Protein AF-A0A7Y3ISK6-F1 (afdb_monomer_lite)

Structure (mmCIF, N/CA/C/O backbone):
data_AF-A0A7Y3ISK6-F1
#
_entry.id   AF-A0A7Y3ISK6-F1
#
loop_
_atom_site.group_PDB
_atom_site.id
_atom_site.type_symbol
_atom_site.label_atom_id
_atom_site.label_alt_id
_atom_site.label_comp_id
_atom_site.label_asym_id
_atom_site.label_entity_id
_atom_site.label_seq_id
_atom_site.pdbx_PDB_ins_code
_atom_site.Cartn_x
_atom_site.Cartn_y
_atom_site.Cartn_z
_atom_site.occupancy
_atom_site.B_iso_or_equiv
_atom_site.auth_seq_id
_atom_site.auth_comp_id
_atom_site.auth_asym_id
_atom_site.auth_atom_id
_atom_site.pdbx_PDB_model_num
ATOM 1 N N . MET A 1 1 ? -30.057 -4.209 10.186 1.00 47.62 1 MET A N 1
ATOM 2 C CA . MET A 1 1 ? -29.396 -2.893 10.038 1.00 47.62 1 MET A CA 1
ATOM 3 C C . MET A 1 1 ? -28.239 -3.065 9.072 1.00 47.62 1 MET A C 1
ATOM 5 O O . MET A 1 1 ? -27.545 -4.067 9.184 1.00 47.62 1 MET A O 1
ATOM 9 N N . ASN A 1 2 ? -28.063 -2.157 8.109 1.00 57.25 2 ASN A N 1
ATOM 10 C CA . ASN A 1 2 ? -26.941 -2.227 7.170 1.00 57.25 2 ASN A CA 1
ATOM 11 C C . ASN A 1 2 ? -25.662 -1.818 7.901 1.00 57.25 2 ASN A C 1
ATOM 13 O O . ASN A 1 2 ? -25.392 -0.630 8.042 1.00 57.25 2 ASN A O 1
ATOM 17 N N . THR A 1 3 ? -24.912 -2.796 8.405 1.00 70.12 3 THR A N 1
ATOM 18 C CA . THR A 1 3 ? -23.616 -2.557 9.043 1.00 70.12 3 THR A CA 1
ATOM 19 C C . THR A 1 3 ? -22.661 -1.915 8.036 1.00 70.12 3 THR A C 1
ATOM 21 O O . THR A 1 3 ? -22.436 -2.469 6.957 1.00 70.12 3 THR A O 1
ATOM 24 N N . ILE A 1 4 ? -22.126 -0.743 8.373 1.00 76.94 4 ILE A N 1
ATOM 25 C CA . ILE A 1 4 ? -21.129 -0.026 7.568 1.00 76.94 4 ILE A CA 1
ATOM 26 C C . ILE A 1 4 ? -19.741 -0.506 7.985 1.00 76.94 4 ILE A C 1
ATOM 28 O O . ILE A 1 4 ? -19.472 -0.695 9.166 1.00 76.94 4 ILE A O 1
ATOM 32 N N . ASN A 1 5 ? -18.845 -0.699 7.028 1.00 79.31 5 ASN A N 1
ATOM 33 C CA . ASN A 1 5 ? -17.453 -0.993 7.323 1.00 79.31 5 ASN A CA 1
ATOM 34 C C . ASN A 1 5 ? -16.682 0.313 7.511 1.00 79.31 5 ASN A C 1
ATOM 36 O O . ASN A 1 5 ? -16.777 1.215 6.678 1.00 79.31 5 ASN A O 1
ATOM 40 N N . VAL A 1 6 ? -15.909 0.409 8.584 1.00 79.75 6 VAL A N 1
ATOM 41 C CA . VAL A 1 6 ? -15.056 1.563 8.869 1.00 79.75 6 VAL A CA 1
ATOM 42 C C . VAL A 1 6 ? -13.607 1.112 8.853 1.00 79.75 6 VAL A C 1
ATOM 44 O O . VAL A 1 6 ? -13.244 0.170 9.548 1.00 79.75 6 VAL A O 1
ATOM 47 N N . TYR A 1 7 ? -12.786 1.788 8.066 1.00 79.88 7 TYR A N 1
ATOM 48 C CA . TYR A 1 7 ? -11.345 1.588 8.025 1.00 79.88 7 TYR A CA 1
ATOM 49 C C . TYR A 1 7 ? -10.658 2.867 8.512 1.00 79.88 7 TYR A C 1
ATOM 51 O O . TYR A 1 7 ? -11.082 3.981 8.202 1.00 79.88 7 TYR A O 1
ATOM 59 N N . PHE A 1 8 ? -9.608 2.714 9.303 1.00 77.94 8 PHE A N 1
ATOM 60 C CA . PHE A 1 8 ? -8.745 3.820 9.698 1.00 77.94 8 PHE A CA 1
ATOM 61 C C . PHE A 1 8 ? -7.417 3.609 8.997 1.00 77.94 8 PHE A C 1
ATOM 63 O O . PHE A 1 8 ? -6.809 2.553 9.179 1.00 77.94 8 PHE A O 1
ATOM 70 N N . ASP A 1 9 ? -6.972 4.590 8.210 1.00 75.75 9 ASP A N 1
ATOM 71 C CA . ASP A 1 9 ? -5.590 4.554 7.743 1.00 75.75 9 ASP A CA 1
ATOM 72 C C . ASP A 1 9 ? -4.631 4.682 8.930 1.00 75.75 9 ASP A C 1
ATOM 74 O O . ASP A 1 9 ? -5.033 4.970 10.062 1.00 75.75 9 ASP A O 1
ATOM 78 N N . SER A 1 10 ? -3.350 4.441 8.696 1.00 73.19 10 SER A N 1
ATOM 79 C CA . SER A 1 10 ? -2.377 4.412 9.779 1.00 73.19 10 SER A CA 1
ATOM 80 C C . SER A 1 10 ? -2.231 5.752 10.506 1.00 73.19 10 SER A C 1
ATOM 82 O O . SER A 1 10 ? -2.125 5.760 11.731 1.00 73.19 10 SER A O 1
ATOM 84 N N . ASN A 1 11 ? -2.339 6.882 9.802 1.00 74.50 11 ASN A N 1
ATOM 85 C CA . ASN A 1 11 ? -2.283 8.220 10.397 1.00 74.50 11 ASN A CA 1
ATOM 86 C C . ASN A 1 11 ? -3.501 8.513 11.290 1.00 74.50 11 ASN A C 1
ATOM 88 O O . ASN A 1 11 ? -3.366 9.050 12.395 1.00 74.50 11 ASN A O 1
ATOM 92 N N . ALA A 1 12 ? -4.704 8.146 10.843 1.00 76.75 12 ALA A N 1
ATOM 93 C CA . ALA A 1 12 ? -5.926 8.231 11.636 1.00 76.75 12 ALA A CA 1
ATOM 94 C C . ALA A 1 12 ? -5.895 7.265 12.818 1.00 76.75 12 ALA A C 1
ATOM 96 O O . ALA A 1 12 ? -6.248 7.649 13.935 1.00 76.75 12 ALA A O 1
ATOM 97 N N . PHE A 1 13 ? -5.430 6.040 12.593 1.00 75.19 13 PHE A N 1
ATOM 98 C CA . PHE A 1 13 ? -5.294 5.034 13.631 1.00 75.19 13 PHE A CA 1
ATOM 99 C C . PHE A 1 13 ? -4.286 5.472 14.697 1.00 75.19 13 PHE A C 1
ATOM 101 O O . PHE A 1 13 ? -4.610 5.413 15.883 1.00 75.19 13 PHE A O 1
ATOM 108 N N . GLU A 1 14 ? -3.105 5.977 14.323 1.00 73.75 14 GLU A N 1
ATOM 109 C CA . GLU A 1 14 ? -2.126 6.507 15.280 1.00 73.75 14 GLU A CA 1
ATOM 110 C C . GLU A 1 14 ? -2.735 7.662 16.074 1.00 73.75 14 GLU A C 1
ATOM 112 O O . GLU A 1 14 ? -2.698 7.647 17.305 1.00 73.75 14 GLU A O 1
ATOM 117 N N . ARG A 1 15 ? -3.348 8.641 15.398 1.00 75.56 15 ARG A N 1
ATOM 118 C CA . ARG A 1 15 ? -3.956 9.793 16.071 1.00 75.56 15 ARG A CA 1
ATOM 119 C C . ARG A 1 15 ? -5.010 9.374 17.088 1.00 75.56 15 ARG A C 1
ATOM 121 O O . ARG A 1 15 ? -5.034 9.923 18.184 1.00 75.56 15 ARG A O 1
ATOM 128 N N . LEU A 1 16 ? -5.871 8.423 16.744 1.00 71.75 16 LEU A N 1
ATOM 129 C CA . LEU A 1 16 ? -6.938 7.977 17.633 1.00 71.75 16 LEU A CA 1
ATOM 130 C C . LEU A 1 16 ? -6.403 7.070 18.750 1.00 71.75 16 LEU A C 1
ATOM 132 O O . LEU A 1 16 ? -6.919 7.085 19.860 1.00 71.75 16 LEU A O 1
ATOM 136 N N . THR A 1 17 ? -5.346 6.298 18.522 1.00 67.44 17 THR A N 1
ATOM 137 C CA . THR A 1 17 ? -4.908 5.287 19.501 1.00 67.44 17 THR A CA 1
ATOM 138 C C . THR A 1 17 ? -3.729 5.705 20.371 1.00 67.44 17 THR A C 1
ATOM 140 O O . THR A 1 17 ? -3.446 5.014 21.341 1.00 67.44 17 THR A O 1
ATOM 143 N N . LYS A 1 18 ? -3.047 6.817 20.082 1.00 69.69 18 LYS A N 1
ATOM 144 C CA . LYS A 1 18 ? -1.871 7.267 20.840 1.00 69.69 18 LYS A CA 1
ATOM 145 C C . LYS A 1 18 ? -2.241 7.851 22.207 1.00 69.69 18 LYS A C 1
ATOM 147 O O . LYS A 1 18 ? -3.137 8.676 22.340 1.00 69.69 18 LYS A O 1
ATOM 152 N N . LYS A 1 19 ? -1.477 7.498 23.242 1.00 65.50 19 LYS A N 1
ATOM 153 C CA . LYS A 1 19 ? -1.570 8.146 24.560 1.00 65.50 19 LYS A CA 1
ATOM 154 C C . LYS A 1 19 ? -1.456 9.679 24.453 1.00 65.50 19 LYS A C 1
ATOM 156 O O . LYS A 1 19 ? -0.531 10.183 23.811 1.00 65.50 19 LYS A O 1
ATOM 161 N N . GLY A 1 20 ? -2.350 10.413 25.117 1.00 69.00 20 GLY A N 1
ATOM 162 C CA . GLY A 1 20 ? -2.402 11.882 25.096 1.00 69.00 20 GLY A CA 1
ATOM 163 C C . GLY A 1 20 ? -3.341 12.491 24.044 1.00 69.00 20 GLY A C 1
ATOM 164 O O . GLY A 1 20 ? -3.440 13.719 23.964 1.00 69.00 20 GLY A O 1
ATOM 165 N N . THR A 1 21 ? -4.025 11.674 23.235 1.00 69.56 21 THR A N 1
ATOM 166 C CA . THR A 1 21 ? -5.026 12.123 22.249 1.00 69.56 21 THR A CA 1
ATOM 167 C C . THR A 1 21 ? -6.454 11.730 22.637 1.00 69.56 21 THR A C 1
ATOM 169 O O . THR A 1 21 ? -7.352 11.704 21.802 1.00 69.56 21 THR A O 1
ATOM 172 N N . GLU A 1 22 ? -6.724 11.491 23.921 1.00 69.12 22 GLU A N 1
ATOM 173 C CA . GLU A 1 22 ? -8.012 10.993 24.431 1.00 69.12 22 GLU A CA 1
ATOM 174 C C . GLU A 1 22 ? -9.212 11.867 24.019 1.00 69.12 22 GLU A C 1
ATOM 176 O O . GLU A 1 22 ? -10.329 11.377 23.864 1.00 69.12 22 GLU A O 1
ATOM 181 N N . ASN A 1 23 ? -8.979 13.166 23.813 1.00 66.12 23 ASN A N 1
ATOM 182 C CA . ASN A 1 23 ? -9.991 14.123 23.367 1.00 66.12 23 ASN A CA 1
ATOM 183 C C . ASN A 1 23 ? -10.321 14.027 21.865 1.00 66.12 23 ASN A C 1
ATOM 185 O O . ASN A 1 23 ? -11.370 14.524 21.449 1.00 66.12 23 ASN A O 1
ATOM 189 N N . ASP A 1 24 ? -9.460 13.407 21.056 1.00 73.19 24 ASP A N 1
ATOM 190 C CA . ASP A 1 24 ? -9.650 13.288 19.608 1.00 73.19 24 ASP A CA 1
ATOM 191 C C . ASP A 1 24 ? -10.768 12.288 19.269 1.00 73.19 24 ASP A C 1
ATOM 193 O O . ASP A 1 24 ? -11.503 12.520 18.311 1.00 73.19 24 ASP A O 1
ATOM 197 N N . TRP A 1 25 ? -10.994 11.265 20.107 1.00 71.81 25 TRP A N 1
ATOM 198 C CA . TRP A 1 25 ? -12.148 10.360 19.986 1.00 71.81 25 TRP A CA 1
ATOM 199 C C . TRP A 1 25 ? -13.488 11.082 20.124 1.00 71.81 25 TRP A C 1
ATOM 201 O O . TRP A 1 25 ? -14.419 10.797 19.379 1.00 71.81 25 TRP A O 1
ATOM 211 N N . ASN A 1 26 ? -13.594 12.040 21.049 1.00 70.19 26 ASN A N 1
ATOM 212 C CA . ASN A 1 26 ? -14.846 12.770 21.269 1.00 70.19 26 ASN A CA 1
ATOM 213 C C . ASN A 1 26 ? -15.175 13.654 20.066 1.00 70.19 26 ASN A C 1
ATOM 215 O O . ASN A 1 26 ? -16.310 13.680 19.601 1.00 70.19 26 ASN A O 1
ATOM 219 N N . GLY A 1 27 ? -14.165 14.362 19.550 1.00 71.25 27 GLY A N 1
ATOM 220 C CA . GLY A 1 27 ? -14.308 15.135 18.320 1.00 71.25 27 GLY A CA 1
ATOM 221 C C . GLY A 1 27 ? -14.706 14.238 17.152 1.00 71.25 27 GLY A C 1
ATOM 222 O O . GLY A 1 27 ? -15.643 14.554 16.431 1.00 71.25 27 GLY A O 1
ATOM 223 N N . PHE A 1 28 ? -14.053 13.087 17.015 1.00 77.12 28 PHE A N 1
ATOM 224 C CA . PHE A 1 28 ? -14.342 12.124 15.962 1.00 77.12 28 PHE A CA 1
ATOM 225 C C . PHE A 1 28 ? -15.777 11.575 16.007 1.00 77.12 28 PHE A C 1
ATOM 227 O O . PHE A 1 28 ? -16.453 11.585 14.979 1.00 77.12 28 PHE A O 1
ATOM 234 N N . ILE A 1 29 ? -16.264 11.151 17.178 1.00 77.00 29 ILE A N 1
ATOM 235 C CA . ILE A 1 29 ? -17.634 10.637 17.346 1.00 77.00 29 ILE A CA 1
ATOM 236 C C . ILE A 1 29 ? -18.658 11.728 17.028 1.00 77.00 29 ILE A C 1
ATOM 238 O O . ILE A 1 29 ? -19.547 11.502 16.210 1.00 77.00 29 ILE A O 1
ATOM 242 N N . ASN A 1 30 ? -18.484 12.930 17.589 1.00 75.06 30 ASN A N 1
ATOM 243 C CA . ASN A 1 30 ? -19.379 14.061 17.328 1.00 75.06 30 ASN A CA 1
ATOM 244 C C . ASN A 1 30 ? -19.448 14.400 15.834 1.00 75.06 30 ASN A C 1
ATOM 246 O O . ASN A 1 30 ? -20.501 14.766 15.315 1.00 75.06 30 ASN A O 1
ATOM 250 N N . GLU A 1 31 ? -18.320 14.315 15.131 1.00 76.88 31 GLU A N 1
ATOM 251 C CA . GLU A 1 31 ? -18.302 14.529 13.691 1.00 76.88 31 GLU A CA 1
ATOM 252 C C . GLU A 1 31 ? -18.981 13.370 12.941 1.00 76.88 31 GLU A C 1
ATOM 254 O O . GLU A 1 31 ? -19.777 13.630 12.045 1.00 76.88 31 GLU A O 1
ATOM 259 N N . CYS A 1 32 ? -18.766 12.107 13.324 1.00 79.31 32 CYS A N 1
ATOM 260 C CA . CYS A 1 32 ? -19.468 10.962 12.727 1.00 79.31 32 CYS A CA 1
ATOM 261 C C . CYS A 1 32 ? -20.994 11.084 12.854 1.00 79.31 32 CYS A C 1
ATOM 263 O O . CYS A 1 32 ? -21.713 10.863 11.877 1.00 79.31 32 CYS A O 1
ATOM 265 N N . GLU A 1 33 ? -21.489 11.513 14.017 1.00 80.31 33 GLU A N 1
ATOM 266 C CA . GLU A 1 33 ? -22.917 11.744 14.262 1.00 80.31 33 GLU A CA 1
ATOM 267 C C . GLU A 1 33 ? -23.504 12.809 13.323 1.00 80.31 33 GLU A C 1
ATOM 269 O O . GLU A 1 33 ? -24.590 12.612 12.772 1.00 80.31 33 GLU A O 1
ATOM 274 N N . LYS A 1 34 ? -22.770 13.899 13.046 1.00 79.69 34 LYS A N 1
ATOM 275 C CA . LYS A 1 34 ? -23.192 14.925 12.066 1.00 79.69 34 LYS A CA 1
ATOM 276 C C . LYS A 1 34 ? -23.365 14.355 10.659 1.00 79.69 34 LYS A C 1
ATOM 278 O O . LYS A 1 34 ? -24.229 14.818 9.915 1.00 79.69 34 LYS A O 1
ATOM 283 N N . PHE A 1 35 ? -22.566 13.353 10.300 1.00 74.00 35 PHE A N 1
ATOM 284 C CA . PHE A 1 35 ? -22.651 12.637 9.024 1.00 74.00 35 PHE A CA 1
ATOM 285 C C . PHE A 1 35 ? -23.585 11.416 9.071 1.00 74.00 35 PHE A C 1
ATOM 287 O O . PHE A 1 35 ? -23.639 10.664 8.098 1.00 74.00 35 PHE A O 1
ATOM 294 N N . GLN A 1 36 ? -24.346 11.237 10.159 1.00 80.31 36 GLN A N 1
ATOM 295 C CA . GLN A 1 36 ? -25.261 10.107 10.374 1.00 80.31 36 GLN A CA 1
ATOM 296 C C . GLN A 1 36 ? -24.551 8.741 10.339 1.00 80.31 36 GLN A C 1
ATOM 298 O O . GLN A 1 36 ? -25.125 7.733 9.924 1.00 80.31 36 GLN A O 1
ATOM 303 N N . ILE A 1 37 ? -23.288 8.705 10.768 1.00 77.88 37 ILE A N 1
ATOM 304 C CA . ILE A 1 37 ? -22.496 7.483 10.905 1.00 77.88 37 ILE A CA 1
ATOM 305 C C . ILE A 1 37 ? -22.584 7.037 12.368 1.00 77.88 37 ILE A C 1
ATOM 307 O O . ILE A 1 37 ? -21.885 7.570 13.229 1.00 77.88 37 ILE A O 1
ATOM 311 N N . ASP A 1 38 ? -23.438 6.050 12.654 1.00 77.88 38 ASP A N 1
ATOM 312 C CA . ASP A 1 38 ? -23.501 5.409 13.974 1.00 77.88 38 ASP A CA 1
ATOM 313 C C . ASP A 1 38 ? -22.309 4.459 14.145 1.00 77.88 38 ASP A C 1
ATOM 315 O O . ASP A 1 38 ? -22.367 3.264 13.837 1.00 77.88 38 ASP A O 1
ATOM 319 N N . ILE A 1 39 ? -21.190 5.018 14.595 1.00 75.19 39 ILE A N 1
ATOM 320 C CA . ILE A 1 39 ? -19.936 4.282 14.733 1.00 75.19 39 ILE A CA 1
ATOM 321 C C . ILE A 1 39 ? -19.921 3.318 15.927 1.00 75.19 39 ILE A C 1
ATOM 323 O O . ILE A 1 39 ? -19.168 2.344 15.922 1.00 75.19 39 ILE A O 1
ATOM 327 N N . LEU A 1 40 ? -20.777 3.548 16.927 1.00 70.75 40 LEU A N 1
ATOM 328 C CA . LEU A 1 40 ? -20.848 2.731 18.139 1.00 70.75 40 LEU A CA 1
ATOM 329 C C . LEU A 1 40 ? -21.602 1.422 17.881 1.00 70.75 40 LEU A C 1
ATOM 331 O O . LEU A 1 40 ? -21.096 0.344 18.211 1.00 70.75 40 LEU A O 1
ATOM 335 N N . ASN A 1 41 ? -22.762 1.494 17.220 1.00 72.44 41 ASN A N 1
ATOM 336 C CA . ASN A 1 41 ? -23.667 0.347 17.069 1.00 72.44 41 ASN A CA 1
ATOM 337 C C . ASN A 1 41 ? -23.867 -0.103 15.615 1.00 72.44 41 ASN A C 1
ATOM 339 O O . ASN A 1 41 ? -24.246 -1.250 15.373 1.00 72.44 41 ASN A O 1
ATOM 343 N N . GLY A 1 42 ? -23.590 0.764 14.639 1.00 68.94 42 GLY A N 1
ATOM 344 C CA . GLY A 1 42 ? -23.860 0.527 13.218 1.00 68.94 42 GLY A CA 1
ATOM 345 C C . GLY A 1 42 ? -22.648 0.125 12.377 1.00 68.94 42 GLY A C 1
ATOM 346 O O . GLY A 1 42 ? -22.807 -0.092 11.173 1.00 68.94 42 GLY A O 1
ATOM 347 N N . CYS A 1 43 ? -21.452 0.026 12.969 1.00 74.81 43 CYS A N 1
ATOM 348 C CA . CYS A 1 43 ? -20.209 -0.146 12.218 1.00 74.81 43 CYS A CA 1
ATOM 349 C C . CYS A 1 43 ? -19.410 -1.404 12.588 1.00 74.81 43 CYS A C 1
ATOM 351 O O . CYS A 1 43 ? -19.350 -1.821 13.747 1.00 74.81 43 CYS A O 1
ATOM 353 N N . ASN A 1 44 ? -18.757 -1.970 11.576 1.00 76.06 44 ASN A N 1
ATOM 354 C CA . ASN A 1 44 ? -17.739 -3.003 11.686 1.00 76.06 44 ASN A CA 1
ATOM 355 C C . ASN A 1 44 ? -16.377 -2.379 11.366 1.00 76.06 44 ASN A C 1
ATOM 357 O O . ASN A 1 44 ? -16.188 -1.847 10.272 1.00 76.06 44 ASN A O 1
ATOM 361 N N . ILE A 1 45 ? -15.450 -2.407 12.319 1.00 74.62 45 ILE A N 1
ATOM 362 C CA . ILE A 1 45 ? -14.133 -1.800 12.136 1.00 74.62 45 ILE A CA 1
ATOM 363 C C . ILE A 1 45 ? -13.220 -2.821 11.471 1.00 74.62 45 ILE A C 1
ATOM 365 O O . ILE A 1 45 ? -13.143 -3.966 11.913 1.00 74.62 45 ILE A O 1
ATOM 369 N N . ILE A 1 46 ? -12.542 -2.405 10.406 1.00 72.12 46 ILE A N 1
ATOM 370 C CA . ILE A 1 46 ? -11.611 -3.251 9.674 1.00 72.12 46 ILE A CA 1
ATOM 371 C C . ILE A 1 46 ? -10.195 -2.720 9.818 1.00 72.12 46 ILE A C 1
ATOM 373 O O . ILE A 1 46 ? -9.948 -1.516 9.725 1.00 72.12 46 ILE A O 1
ATOM 377 N N . PHE A 1 47 ? -9.273 -3.655 10.003 1.00 68.50 47 PHE A N 1
ATOM 378 C CA . PHE A 1 47 ? -7.850 -3.403 10.106 1.00 68.50 47 PHE A CA 1
ATOM 379 C C . PHE A 1 47 ? -7.114 -4.110 8.988 1.00 68.50 47 PHE A C 1
ATOM 381 O O . PHE A 1 47 ? -7.540 -5.161 8.511 1.00 68.50 47 PHE A O 1
ATOM 388 N N . SER A 1 48 ? -5.972 -3.541 8.640 1.00 66.75 48 SER A N 1
ATOM 389 C CA . SER A 1 48 ? -4.984 -4.204 7.821 1.00 66.75 48 SER A CA 1
ATOM 390 C C . SER A 1 48 ? -3.794 -4.649 8.659 1.00 66.75 48 SER A C 1
ATOM 392 O O . SER A 1 48 ? -3.478 -4.029 9.685 1.00 66.75 48 SER A O 1
ATOM 394 N N . PRO A 1 49 ? -3.036 -5.644 8.187 1.00 60.16 49 PRO A N 1
ATOM 395 C CA . PRO A 1 49 ? -1.737 -5.932 8.753 1.00 60.16 49 PRO A CA 1
ATOM 396 C C . PRO A 1 49 ? -0.710 -4.820 8.555 1.00 60.16 49 PRO A C 1
ATOM 398 O O . PRO A 1 49 ? 0.345 -4.939 9.149 1.00 60.16 49 PRO A O 1
ATOM 401 N N . PHE A 1 50 ? -0.930 -3.761 7.765 1.00 66.31 50 PHE A N 1
ATOM 402 C CA . PHE A 1 50 ? 0.048 -2.666 7.678 1.00 66.31 50 PHE A CA 1
ATOM 403 C C . PHE A 1 50 ? -0.227 -1.576 8.714 1.00 66.31 50 PHE A C 1
ATOM 405 O O . PHE A 1 50 ? 0.712 -1.117 9.356 1.00 66.31 50 PHE A O 1
ATOM 412 N N . VAL A 1 51 ? -1.486 -1.273 9.041 1.00 66.81 51 VAL A N 1
ATOM 413 C CA . VAL A 1 51 ? -1.813 -0.458 10.229 1.00 66.81 51 VAL A CA 1
ATOM 414 C C . VAL A 1 51 ? -1.146 -1.047 11.491 1.00 66.81 51 VAL A C 1
ATOM 416 O O . VAL A 1 51 ? -0.633 -0.312 12.338 1.00 66.81 51 VAL A O 1
ATOM 419 N N . LEU A 1 52 ? -1.042 -2.382 11.575 1.00 60.31 52 LEU A N 1
ATOM 420 C CA . LEU A 1 52 ? -0.252 -3.119 12.582 1.00 60.31 52 LEU A CA 1
ATOM 421 C C . LEU A 1 52 ? 1.214 -2.719 12.593 1.00 60.31 52 LEU A C 1
ATOM 423 O O . LEU A 1 52 ? 1.833 -2.559 13.645 1.00 60.31 52 LEU A O 1
ATOM 427 N N . LEU A 1 53 ? 1.771 -2.622 11.400 1.00 61.47 53 LEU A N 1
ATOM 428 C CA . LEU A 1 53 ? 3.182 -2.492 11.171 1.00 61.47 53 LEU A CA 1
ATOM 429 C C . LEU A 1 53 ? 3.670 -1.096 11.495 1.00 61.47 53 LEU A C 1
ATOM 431 O O . LEU A 1 53 ? 4.675 -0.946 12.190 1.00 61.47 53 LEU A O 1
ATOM 435 N N . GLU A 1 54 ? 2.930 -0.073 11.094 1.00 68.44 54 GLU A N 1
ATOM 436 C CA . GLU A 1 54 ? 3.238 1.285 11.527 1.00 68.44 54 GLU A CA 1
ATOM 437 C C . GLU A 1 54 ? 3.163 1.425 13.047 1.00 68.44 54 GLU A C 1
ATOM 439 O O . GLU A 1 54 ? 4.052 2.027 13.654 1.00 68.44 54 GLU A O 1
ATOM 444 N N . ARG A 1 55 ? 2.212 0.747 13.701 1.00 65.25 55 ARG A N 1
ATOM 445 C CA . ARG A 1 55 ? 2.096 0.817 15.160 1.00 65.25 55 ARG A CA 1
ATOM 446 C C . ARG A 1 55 ? 3.296 0.231 15.905 1.00 65.25 55 ARG A C 1
ATOM 448 O O . ARG A 1 55 ? 3.643 0.704 16.989 1.00 65.25 55 ARG A O 1
ATOM 455 N N . ILE A 1 56 ? 3.935 -0.790 15.346 1.00 58.94 56 ILE A N 1
ATOM 456 C CA . ILE A 1 56 ? 5.076 -1.463 15.985 1.00 58.94 56 ILE A CA 1
ATOM 457 C C . ILE A 1 56 ? 6.415 -0.853 15.573 1.00 58.94 56 ILE A C 1
ATOM 459 O O . ILE A 1 56 ? 7.451 -1.308 16.053 1.00 58.94 56 ILE A O 1
ATOM 463 N N . GLY A 1 57 ? 6.396 0.182 14.729 1.00 64.44 57 GLY A N 1
ATOM 464 C CA . GLY A 1 57 ? 7.599 0.802 14.192 1.00 64.44 57 GLY A CA 1
ATOM 465 C C . GLY A 1 57 ? 8.241 -0.029 13.085 1.00 64.44 57 GLY A C 1
ATOM 466 O O . GLY A 1 57 ? 9.463 -0.029 12.967 1.00 64.44 57 GLY A O 1
ATOM 467 N N . LEU A 1 58 ? 7.450 -0.729 12.261 1.00 67.50 58 LEU A N 1
ATOM 468 C CA . LEU A 1 58 ? 7.965 -1.515 11.139 1.00 67.50 58 LEU A CA 1
ATOM 469 C C . LEU A 1 58 ? 8.875 -0.689 10.238 1.00 67.50 58 LEU A C 1
ATOM 471 O O . LEU A 1 58 ? 9.864 -1.220 9.756 1.00 67.50 58 LEU A O 1
ATOM 475 N N . GLY A 1 59 ? 8.579 0.595 10.026 1.00 66.94 59 GLY A N 1
ATOM 476 C CA . GLY A 1 59 ? 9.477 1.475 9.284 1.00 66.94 59 GLY A CA 1
ATOM 477 C C . GLY A 1 59 ? 10.914 1.422 9.821 1.00 66.94 59 GLY A C 1
ATOM 478 O O . GLY A 1 59 ? 11.851 1.342 9.039 1.00 66.94 59 GLY A O 1
ATOM 479 N N . GLU A 1 60 ? 11.111 1.379 11.141 1.00 69.56 60 GLU A N 1
ATOM 480 C CA . GLU A 1 60 ? 12.437 1.199 11.752 1.00 69.56 60 GLU A CA 1
ATOM 481 C C . GLU A 1 60 ? 12.967 -0.229 11.600 1.00 69.56 60 GLU A C 1
ATOM 483 O O . GLU A 1 60 ? 14.106 -0.417 11.178 1.00 69.56 60 GLU A O 1
ATOM 488 N N . ILE A 1 61 ? 12.127 -1.232 11.854 1.00 70.19 61 ILE A N 1
ATOM 489 C CA . ILE A 1 61 ? 12.492 -2.652 11.734 1.00 70.19 61 ILE A CA 1
ATOM 490 C C . ILE A 1 61 ? 12.950 -2.989 10.301 1.00 70.19 61 ILE A C 1
ATOM 492 O O . ILE A 1 61 ? 13.942 -3.681 10.078 1.00 70.19 61 ILE A O 1
ATOM 496 N N . LEU A 1 62 ? 12.251 -2.464 9.298 1.00 74.44 62 LEU A N 1
ATOM 497 C CA . LEU A 1 62 ? 12.613 -2.619 7.900 1.00 74.44 62 LEU A CA 1
ATOM 498 C C . LEU A 1 62 ? 13.766 -1.733 7.489 1.00 74.44 62 LEU A C 1
ATOM 500 O O . LEU A 1 62 ? 14.521 -2.147 6.624 1.00 74.44 62 LEU A O 1
ATOM 504 N N . LYS A 1 63 ? 13.965 -0.547 8.070 1.00 77.25 63 LYS A N 1
ATOM 505 C CA . LYS A 1 63 ? 15.154 0.258 7.750 1.00 77.25 63 LYS A CA 1
ATOM 506 C C . LYS A 1 63 ? 16.443 -0.533 7.951 1.00 77.25 63 LYS A C 1
ATOM 508 O O . LYS A 1 63 ? 17.387 -0.295 7.204 1.00 77.25 63 LYS A O 1
ATOM 513 N N . GLU A 1 64 ? 16.496 -1.449 8.915 1.00 78.06 64 GLU A N 1
ATOM 514 C CA . GLU A 1 64 ? 17.641 -2.348 9.084 1.00 78.06 64 GLU A CA 1
ATOM 515 C C . GLU A 1 64 ? 17.744 -3.371 7.947 1.00 78.06 64 GLU A C 1
ATOM 517 O O . GLU A 1 64 ? 18.795 -3.463 7.313 1.00 78.06 64 GLU A O 1
ATOM 522 N N . LEU A 1 65 ? 16.643 -4.060 7.616 1.00 82.12 65 LEU A N 1
ATOM 523 C CA . LEU A 1 65 ? 16.562 -4.970 6.464 1.00 82.12 65 LEU A CA 1
ATOM 524 C C . LEU A 1 65 ? 17.004 -4.281 5.165 1.00 82.12 65 LEU A C 1
ATOM 526 O O . LEU A 1 65 ? 17.819 -4.801 4.414 1.00 82.12 65 LEU A O 1
ATOM 530 N N . LEU A 1 66 ? 16.474 -3.088 4.911 1.00 78.88 66 LEU A N 1
ATOM 531 C CA . LEU A 1 66 ? 16.684 -2.311 3.693 1.00 78.88 66 LEU A CA 1
ATOM 532 C C . LEU A 1 66 ? 18.116 -1.772 3.575 1.00 78.88 66 LEU A C 1
ATOM 534 O O . LEU A 1 66 ? 18.519 -1.352 2.494 1.00 78.88 66 LEU A O 1
ATOM 538 N N . LYS A 1 67 ? 18.883 -1.774 4.671 1.00 82.56 67 LYS A N 1
ATOM 539 C CA . LYS A 1 67 ? 20.318 -1.451 4.695 1.00 82.56 67 LYS A CA 1
ATOM 540 C C . LYS A 1 67 ? 21.205 -2.693 4.606 1.00 82.56 67 LYS A C 1
ATOM 542 O O . LYS A 1 67 ? 22.425 -2.543 4.545 1.00 82.56 67 LYS A O 1
ATOM 547 N N . SER A 1 68 ? 20.632 -3.896 4.639 1.00 86.81 68 SER A N 1
ATOM 548 C CA . SER A 1 68 ? 21.407 -5.130 4.606 1.00 86.81 68 SER A CA 1
ATOM 549 C C . SER A 1 68 ? 22.031 -5.355 3.226 1.00 86.81 68 SER A C 1
ATOM 551 O O . SER A 1 68 ? 21.498 -4.948 2.187 1.00 86.81 68 SER A O 1
ATOM 553 N N . GLN A 1 69 ? 23.180 -6.031 3.214 1.00 90.19 69 GLN A N 1
ATOM 554 C CA . GLN A 1 69 ? 23.888 -6.360 1.978 1.00 90.19 69 GLN A CA 1
ATOM 555 C C . GLN A 1 69 ? 23.068 -7.317 1.100 1.00 90.19 69 GLN A C 1
ATOM 557 O O . GLN A 1 69 ? 23.102 -7.228 -0.130 1.00 90.19 69 GLN A O 1
ATOM 562 N N . GLU A 1 70 ? 22.316 -8.223 1.720 1.00 89.50 70 GLU A N 1
ATOM 563 C CA . GLU A 1 70 ? 21.417 -9.163 1.057 1.00 89.50 70 GLU A CA 1
ATOM 564 C C . GLU A 1 70 ? 20.309 -8.417 0.314 1.00 89.50 70 GLU A C 1
ATOM 566 O O . GLU A 1 70 ? 20.084 -8.678 -0.871 1.00 89.50 70 GLU A O 1
ATOM 571 N N . TYR A 1 71 ? 19.663 -7.446 0.969 1.00 87.12 71 TYR A N 1
ATOM 572 C CA . TYR A 1 71 ? 18.614 -6.650 0.340 1.00 87.12 71 TYR A CA 1
ATOM 573 C C . TYR A 1 71 ? 19.150 -5.826 -0.836 1.00 87.12 71 TYR A C 1
ATOM 575 O O . TYR A 1 71 ? 18.563 -5.848 -1.920 1.00 87.12 71 TYR A O 1
ATOM 583 N N . GLU A 1 72 ? 20.292 -5.150 -0.672 1.00 87.12 72 GLU A N 1
ATOM 584 C CA . GLU A 1 72 ? 20.909 -4.390 -1.768 1.00 87.12 72 GLU A CA 1
ATOM 585 C C . GLU A 1 72 ? 21.330 -5.296 -2.936 1.00 87.12 72 GLU A C 1
ATOM 587 O O . GLU A 1 72 ? 21.171 -4.926 -4.101 1.00 87.12 72 GLU A O 1
ATOM 592 N N . THR A 1 73 ? 21.783 -6.520 -2.657 1.00 89.62 73 THR A N 1
ATOM 593 C CA . THR A 1 73 ? 22.090 -7.511 -3.701 1.00 89.62 73 THR A CA 1
ATOM 594 C C . THR A 1 73 ? 20.834 -7.901 -4.484 1.00 89.62 73 THR A C 1
ATOM 596 O O . THR A 1 73 ? 20.852 -7.883 -5.717 1.00 89.62 73 THR A O 1
ATOM 599 N N . ILE A 1 74 ? 19.727 -8.192 -3.791 1.00 88.75 74 ILE A N 1
ATOM 600 C CA . ILE A 1 74 ? 18.438 -8.517 -4.421 1.00 88.75 74 ILE A CA 1
ATOM 601 C C . ILE A 1 74 ? 17.939 -7.339 -5.263 1.00 88.75 74 ILE A C 1
ATOM 603 O O . ILE A 1 74 ? 17.578 -7.515 -6.426 1.00 88.75 74 ILE A O 1
ATOM 607 N N . LYS A 1 75 ? 17.970 -6.125 -4.713 1.00 86.25 75 LYS A N 1
ATOM 608 C CA . LYS A 1 75 ? 17.562 -4.900 -5.410 1.00 86.25 75 LYS A CA 1
ATOM 609 C C . LYS A 1 75 ? 18.364 -4.674 -6.693 1.00 86.25 75 LYS A C 1
ATOM 611 O O . LYS A 1 75 ? 17.769 -4.408 -7.737 1.00 86.25 75 LYS A O 1
ATOM 616 N N . ASN A 1 76 ? 19.687 -4.830 -6.644 1.00 86.81 76 ASN A N 1
ATOM 617 C CA . ASN A 1 76 ? 20.543 -4.715 -7.827 1.00 86.81 76 ASN A CA 1
ATOM 618 C C . ASN A 1 76 ? 20.220 -5.791 -8.872 1.00 86.81 76 ASN A C 1
ATOM 620 O O . ASN A 1 76 ? 20.199 -5.504 -10.068 1.00 86.81 76 ASN A O 1
ATOM 624 N N . PHE A 1 77 ? 19.923 -7.017 -8.435 1.00 88.25 77 PHE A N 1
ATOM 625 C CA . PHE A 1 77 ? 19.525 -8.099 -9.332 1.00 88.25 77 PHE A CA 1
ATOM 626 C C . PHE A 1 77 ? 18.190 -7.810 -10.031 1.00 88.25 77 PHE A C 1
ATOM 628 O O . PHE A 1 77 ? 18.087 -7.988 -11.245 1.00 88.25 77 PHE A O 1
ATOM 635 N N . VAL A 1 78 ? 17.199 -7.285 -9.301 1.00 87.12 78 VAL A N 1
ATOM 636 C CA . VAL A 1 78 ? 15.925 -6.818 -9.875 1.00 87.12 78 VAL A CA 1
ATOM 637 C C . VAL A 1 78 ? 16.170 -5.724 -10.915 1.00 87.12 78 VAL A C 1
ATOM 639 O O . VAL A 1 78 ? 15.663 -5.830 -12.027 1.00 87.12 78 VAL A O 1
ATOM 642 N N . GLN A 1 79 ? 16.988 -4.716 -10.600 1.00 84.00 79 GLN A N 1
ATOM 643 C CA . GLN A 1 79 ? 17.313 -3.627 -11.532 1.00 84.00 79 GLN A CA 1
ATOM 644 C C . GLN A 1 79 ? 18.043 -4.108 -12.792 1.00 84.00 79 GLN A C 1
ATOM 646 O O . GLN A 1 79 ? 17.799 -3.605 -13.890 1.00 84.00 79 GLN A O 1
ATOM 651 N N . LEU A 1 80 ? 18.943 -5.081 -12.650 1.00 85.75 80 LEU A N 1
ATOM 652 C CA . LEU A 1 80 ? 19.642 -5.677 -13.783 1.00 85.75 80 LEU A CA 1
ATOM 653 C C . LEU A 1 80 ? 18.661 -6.454 -14.670 1.00 85.75 80 LEU A C 1
ATOM 655 O O . LEU A 1 80 ? 18.640 -6.260 -15.886 1.00 85.75 80 LEU A O 1
ATOM 659 N N . PHE A 1 81 ? 17.811 -7.285 -14.063 1.00 87.25 81 PHE A N 1
ATOM 660 C CA . PHE A 1 81 ? 16.789 -8.049 -14.775 1.00 87.25 81 PHE A CA 1
ATOM 661 C C . PHE A 1 81 ? 15.854 -7.132 -15.575 1.00 87.25 81 PHE A C 1
ATOM 663 O O . PHE A 1 81 ? 15.659 -7.339 -16.774 1.00 87.25 81 PHE A O 1
ATOM 670 N N . THR A 1 82 ? 15.332 -6.071 -14.952 1.00 81.62 82 THR A N 1
ATOM 671 C CA . THR A 1 82 ? 14.411 -5.122 -15.597 1.00 81.62 82 THR A CA 1
ATOM 672 C C . THR A 1 82 ? 15.079 -4.314 -16.707 1.00 81.62 82 THR A C 1
ATOM 674 O O . THR A 1 82 ? 14.458 -4.061 -17.741 1.00 81.62 82 THR A O 1
ATOM 677 N N . HIS A 1 83 ? 16.353 -3.943 -16.549 1.00 81.19 83 HIS A N 1
ATOM 678 C CA . HIS A 1 83 ? 17.117 -3.243 -17.585 1.00 81.19 83 HIS A CA 1
ATOM 679 C C . HIS A 1 83 ? 17.254 -4.073 -18.874 1.00 81.19 83 HIS A C 1
ATOM 681 O O . HIS A 1 83 ? 17.178 -3.532 -19.988 1.00 81.19 83 HIS A O 1
ATOM 687 N N . HIS A 1 84 ? 17.415 -5.389 -18.724 1.00 83.25 84 HIS A N 1
ATOM 688 C CA . HIS A 1 84 ? 17.586 -6.335 -19.826 1.00 83.25 84 HIS A CA 1
ATOM 689 C C . HIS A 1 84 ? 16.276 -6.855 -20.430 1.00 83.25 84 HIS A C 1
ATOM 691 O O . HIS A 1 84 ? 16.331 -7.617 -21.397 1.00 83.25 84 HIS A O 1
ATOM 697 N N . LEU A 1 85 ? 15.109 -6.417 -19.943 1.00 81.75 85 LEU A N 1
ATOM 698 C CA . LEU A 1 85 ? 13.841 -6.735 -20.598 1.00 81.75 85 LEU A CA 1
ATOM 699 C C . LEU A 1 85 ? 13.818 -6.197 -22.044 1.00 81.75 85 LEU A C 1
ATOM 701 O O . LEU A 1 85 ? 14.320 -5.090 -22.302 1.00 81.75 85 LEU A O 1
ATOM 705 N N . PRO A 1 86 ? 13.247 -6.960 -22.996 1.00 75.19 86 PRO A N 1
ATOM 706 C CA . PRO A 1 86 ? 13.078 -6.505 -24.369 1.00 75.19 86 PRO A CA 1
ATOM 707 C C . PRO A 1 86 ? 12.005 -5.409 -24.449 1.00 75.19 86 PRO A C 1
ATOM 709 O O . PRO A 1 86 ? 11.244 -5.171 -23.508 1.00 75.19 86 PRO A O 1
ATOM 712 N N . TYR A 1 87 ? 11.957 -4.705 -25.579 1.00 69.25 87 TYR A N 1
ATOM 713 C CA . TYR A 1 87 ? 10.946 -3.675 -25.819 1.00 69.25 87 TYR A CA 1
ATOM 714 C C . TYR A 1 87 ? 9.555 -4.289 -26.055 1.00 69.25 87 TYR A C 1
ATOM 716 O O . TYR A 1 87 ? 9.440 -5.437 -26.479 1.00 69.25 87 TYR A O 1
ATOM 724 N N . LEU A 1 88 ? 8.501 -3.500 -25.797 1.00 61.72 88 LEU A N 1
ATOM 725 C CA . LEU A 1 88 ? 7.086 -3.913 -25.854 1.00 61.72 88 LEU A CA 1
ATOM 726 C C . LEU A 1 88 ? 6.680 -4.599 -27.175 1.00 61.72 88 LEU A C 1
ATOM 728 O O . LEU A 1 88 ? 5.794 -5.443 -27.167 1.00 61.72 88 LEU A O 1
ATOM 732 N N . GLU A 1 89 ? 7.338 -4.282 -28.292 1.00 56.66 89 GLU A N 1
ATOM 733 C CA . GLU A 1 89 ? 7.051 -4.852 -29.619 1.00 56.66 89 GLU A CA 1
ATOM 734 C C . GLU A 1 89 ? 7.457 -6.336 -29.768 1.00 56.66 89 GLU A C 1
ATOM 736 O O . GLU A 1 89 ? 7.138 -6.958 -30.775 1.00 56.66 89 GLU A O 1
ATOM 741 N N . GLN A 1 90 ? 8.141 -6.921 -28.775 1.00 58.78 90 GLN A N 1
ATOM 742 C CA . GLN A 1 90 ? 8.641 -8.306 -28.784 1.00 58.78 90 GLN A CA 1
ATOM 743 C C . GLN A 1 90 ? 8.006 -9.180 -27.687 1.00 58.78 90 GLN A C 1
ATOM 745 O O . GLN A 1 90 ? 8.643 -10.103 -27.176 1.00 58.78 90 GLN A O 1
ATOM 750 N N . GLN A 1 91 ? 6.775 -8.873 -27.267 1.00 62.81 91 GLN A N 1
ATOM 751 C CA . GLN A 1 91 ? 6.087 -9.679 -26.259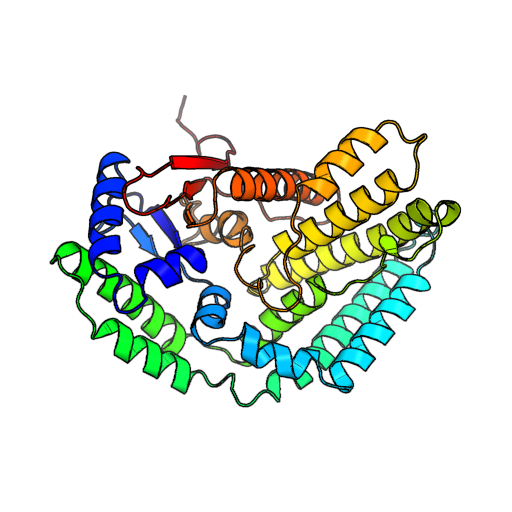 1.00 62.81 91 GLN A CA 1
ATOM 752 C C . GLN A 1 91 ? 5.572 -10.993 -26.849 1.00 62.81 91 GLN A C 1
ATOM 754 O O . GLN A 1 91 ? 4.679 -10.998 -27.692 1.00 62.81 91 GLN A O 1
ATOM 759 N N . ASP A 1 92 ? 6.090 -12.104 -26.332 1.00 70.19 92 ASP A N 1
ATOM 760 C CA . ASP A 1 92 ? 5.457 -13.414 -26.423 1.00 70.19 92 ASP A CA 1
ATOM 761 C C . ASP A 1 92 ? 5.095 -13.929 -25.017 1.00 70.19 92 ASP A C 1
ATOM 763 O O . ASP A 1 92 ? 5.535 -13.391 -23.991 1.00 70.19 92 ASP A O 1
ATOM 767 N N . ASP A 1 93 ? 4.286 -14.986 -24.956 1.00 74.62 93 ASP A N 1
ATOM 768 C CA . ASP A 1 93 ? 3.888 -15.612 -23.688 1.00 74.62 93 ASP A CA 1
ATOM 769 C C . ASP A 1 93 ? 5.095 -16.163 -22.901 1.00 74.62 93 ASP A C 1
ATOM 771 O O . ASP A 1 93 ? 5.053 -16.265 -21.671 1.00 74.62 93 ASP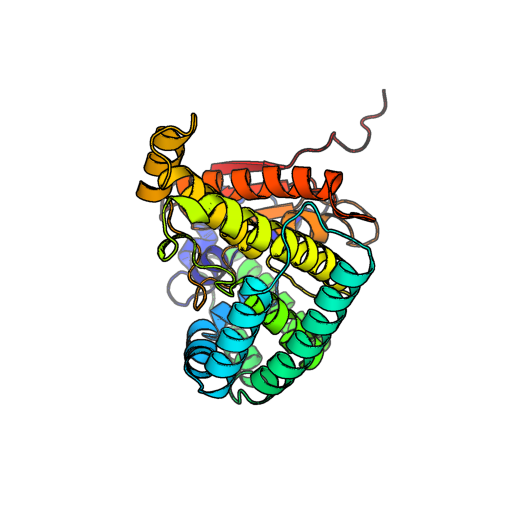 A O 1
ATOM 775 N N . SER A 1 94 ? 6.219 -16.440 -23.577 1.00 80.75 94 SER A N 1
ATOM 776 C CA . SER A 1 94 ? 7.451 -16.919 -22.941 1.00 80.75 94 SER A CA 1
ATOM 777 C C . SER A 1 94 ? 8.092 -15.855 -22.045 1.00 80.75 94 SER A C 1
ATOM 779 O O . SER A 1 94 ? 8.638 -16.178 -20.985 1.00 80.75 94 SER A O 1
ATOM 781 N N . LEU A 1 95 ? 8.015 -14.577 -22.428 1.00 82.12 95 LEU A N 1
ATOM 782 C CA . LEU A 1 95 ? 8.563 -13.473 -21.645 1.00 82.12 95 LEU A CA 1
ATOM 783 C C . LEU A 1 95 ? 7.751 -13.222 -20.372 1.00 82.12 95 LEU A C 1
ATOM 785 O O . LEU A 1 95 ? 8.338 -13.056 -19.301 1.00 82.12 95 LEU A O 1
ATOM 789 N N . LYS A 1 96 ? 6.416 -13.256 -20.468 1.00 77.62 96 LYS A N 1
ATOM 790 C CA . LYS A 1 96 ? 5.530 -13.145 -19.296 1.00 77.62 96 LYS A CA 1
ATOM 791 C C . LYS A 1 96 ? 5.803 -14.272 -18.300 1.00 77.62 96 LYS A C 1
ATOM 793 O O . LYS A 1 96 ? 5.950 -14.001 -17.111 1.00 77.62 96 LYS A O 1
ATOM 798 N N . GLN A 1 97 ? 5.991 -15.504 -18.783 1.00 82.94 97 GLN A N 1
ATOM 799 C CA . GLN A 1 97 ? 6.353 -16.641 -17.931 1.00 82.94 97 GLN A CA 1
ATOM 800 C C . GLN A 1 97 ? 7.734 -16.480 -17.271 1.00 82.94 97 GLN A C 1
ATOM 802 O O . GLN A 1 97 ? 7.916 -16.853 -16.114 1.00 82.94 97 GLN A O 1
ATOM 807 N N . LYS A 1 98 ? 8.723 -15.898 -17.962 1.00 87.50 98 LYS A N 1
ATOM 808 C CA . LYS A 1 98 ? 10.039 -15.609 -17.358 1.00 87.50 98 LYS A CA 1
ATOM 809 C C . LYS A 1 98 ? 9.934 -14.592 -16.223 1.00 87.50 98 LYS A C 1
ATOM 811 O O . LYS A 1 98 ? 10.562 -14.790 -15.185 1.00 87.50 98 LYS A O 1
ATOM 816 N N . ILE A 1 99 ? 9.141 -13.533 -16.405 1.00 88.00 99 ILE A N 1
ATOM 817 C CA . ILE A 1 99 ? 8.889 -12.537 -15.353 1.00 88.00 99 ILE A CA 1
ATOM 818 C C . ILE A 1 99 ? 8.133 -13.181 -14.181 1.00 88.00 99 ILE A C 1
ATOM 820 O O . ILE A 1 99 ? 8.493 -12.941 -13.033 1.00 88.00 99 ILE A O 1
ATOM 824 N N . ALA A 1 100 ? 7.159 -14.051 -14.463 1.00 85.38 100 ALA A N 1
ATOM 825 C CA . ALA A 1 100 ? 6.433 -14.827 -13.456 1.00 85.38 100 ALA A CA 1
ATOM 826 C C . ALA A 1 100 ? 7.378 -15.627 -12.553 1.00 85.38 100 ALA A C 1
ATOM 828 O O . ALA A 1 100 ? 7.419 -15.422 -11.342 1.00 85.38 100 ALA A O 1
ATOM 829 N N . ASN A 1 101 ? 8.202 -16.479 -13.169 1.00 89.69 101 ASN A N 1
ATOM 830 C CA . ASN A 1 101 ? 9.150 -17.332 -12.457 1.00 89.69 101 ASN A CA 1
ATOM 831 C C . ASN A 1 101 ? 10.148 -16.492 -11.648 1.00 89.69 101 ASN A C 1
ATOM 833 O O . ASN A 1 101 ? 10.509 -16.851 -10.530 1.00 89.69 101 ASN A O 1
ATOM 837 N N . PHE A 1 102 ? 10.586 -15.356 -12.200 1.00 92.12 102 PHE A N 1
ATOM 838 C CA . PHE A 1 102 ? 11.459 -14.425 -11.493 1.00 92.12 102 PHE A CA 1
ATOM 839 C C . PHE A 1 102 ? 10.791 -13.856 -10.234 1.00 92.12 102 PHE A C 1
ATOM 841 O O . PHE A 1 102 ? 11.413 -13.833 -9.173 1.00 92.12 102 PHE A O 1
ATOM 848 N N . LEU A 1 103 ? 9.531 -13.423 -10.332 1.00 91.19 103 LEU A N 1
ATOM 849 C CA . LEU A 1 103 ? 8.778 -12.870 -9.205 1.00 91.19 103 LEU A CA 1
ATOM 850 C C . LEU A 1 103 ? 8.509 -13.912 -8.112 1.00 91.19 103 LEU A C 1
ATOM 852 O O . LEU A 1 103 ? 8.589 -13.575 -6.934 1.00 91.19 103 LEU A O 1
ATOM 856 N N . GLU A 1 104 ? 8.262 -15.173 -8.470 1.00 90.94 104 GLU A N 1
ATOM 857 C CA . GLU A 1 104 ? 8.118 -16.265 -7.494 1.00 90.94 104 GLU A CA 1
ATOM 858 C C . GLU A 1 104 ? 9.421 -16.536 -6.728 1.00 90.94 104 GLU A C 1
ATOM 860 O O . GLU A 1 104 ? 9.413 -16.677 -5.502 1.00 90.94 104 GLU A O 1
ATOM 865 N N . VAL A 1 105 ? 10.561 -16.559 -7.428 1.00 92.38 105 VAL A N 1
ATOM 866 C CA . VAL A 1 105 ? 11.880 -16.700 -6.788 1.00 92.38 105 VAL A CA 1
ATOM 867 C C . VAL A 1 105 ? 12.178 -15.495 -5.894 1.00 92.38 105 VAL A C 1
ATOM 869 O O . VAL A 1 105 ? 12.671 -15.659 -4.776 1.00 92.38 105 VAL A O 1
ATOM 872 N N . LEU A 1 106 ? 11.848 -14.288 -6.355 1.00 92.31 106 LEU A N 1
ATOM 873 C CA . LEU A 1 106 ? 12.022 -13.057 -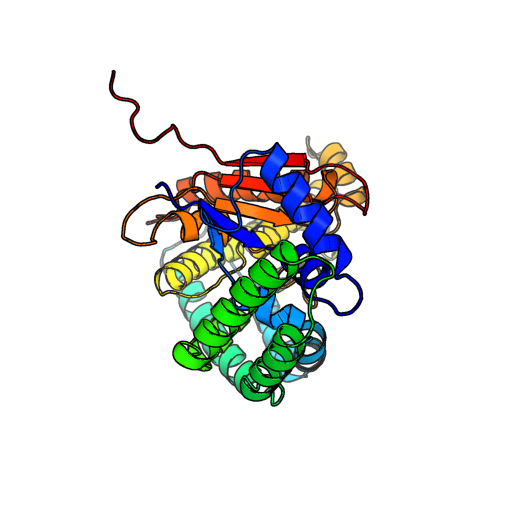5.590 1.00 92.31 106 LEU A CA 1
ATOM 874 C C . LEU A 1 106 ? 11.178 -13.058 -4.306 1.00 92.31 106 LEU A C 1
ATOM 876 O O . LEU A 1 106 ? 11.701 -12.719 -3.243 1.00 92.31 106 LEU A O 1
ATOM 880 N N . GLU A 1 107 ? 9.911 -13.480 -4.389 1.00 92.19 107 GLU A N 1
ATOM 881 C CA . GLU A 1 107 ? 9.027 -13.658 -3.230 1.00 92.19 107 GLU A CA 1
ATOM 882 C C . GLU A 1 107 ? 9.668 -14.604 -2.209 1.00 92.19 107 GLU A C 1
ATOM 884 O O . GLU A 1 107 ? 9.737 -14.274 -1.024 1.00 92.19 107 GLU A O 1
ATOM 889 N N . LEU A 1 108 ? 10.178 -15.756 -2.657 1.00 92.25 108 LEU A N 1
ATOM 890 C CA . LEU A 1 108 ? 10.802 -16.748 -1.781 1.00 92.25 108 LEU A CA 1
ATOM 891 C C . LEU A 1 108 ? 12.023 -16.174 -1.044 1.00 92.25 108 LEU A C 1
ATOM 893 O O . LEU A 1 108 ? 12.105 -16.283 0.182 1.00 92.25 108 LEU A O 1
ATOM 897 N N . LEU A 1 109 ? 12.950 -15.553 -1.780 1.00 91.44 109 LEU A N 1
ATOM 898 C CA . LEU A 1 109 ? 14.194 -15.008 -1.226 1.00 91.44 109 LEU A CA 1
ATOM 899 C C . LEU A 1 109 ? 13.923 -13.891 -0.215 1.00 91.44 109 LEU A C 1
ATOM 901 O O . LEU A 1 109 ? 14.454 -13.910 0.896 1.00 91.44 109 LEU A O 1
ATOM 905 N N . LEU A 1 110 ? 13.058 -12.939 -0.570 1.00 90.12 110 LEU A N 1
ATOM 906 C CA . LEU A 1 110 ? 12.706 -11.843 0.328 1.00 90.12 110 LEU A CA 1
ATOM 907 C C . LEU A 1 110 ? 11.905 -12.335 1.536 1.00 90.12 110 LEU A C 1
ATOM 909 O O . LEU A 1 110 ? 12.100 -11.813 2.630 1.00 90.12 110 LEU A O 1
ATOM 913 N N . THR A 1 111 ? 11.061 -13.362 1.386 1.00 91.06 111 THR A N 1
ATOM 914 C CA . THR A 1 111 ? 10.324 -13.945 2.523 1.00 91.06 111 THR A CA 1
ATOM 915 C C . THR A 1 111 ? 11.284 -14.553 3.531 1.00 91.06 111 THR A C 1
ATOM 917 O O . THR A 1 111 ? 11.140 -14.317 4.729 1.00 91.06 111 THR A O 1
ATOM 920 N N . GLN A 1 112 ? 12.298 -15.288 3.069 1.00 89.88 112 GLN A N 1
ATOM 921 C CA . GLN A 1 112 ? 13.330 -15.828 3.954 1.00 89.88 112 GLN A CA 1
ATOM 922 C C . GLN A 1 112 ? 14.070 -14.716 4.700 1.00 89.88 112 GLN A C 1
ATOM 924 O O . GLN A 1 112 ? 14.297 -14.848 5.900 1.00 89.88 112 GLN A O 1
ATOM 929 N N . LEU A 1 113 ? 14.393 -13.615 4.018 1.00 88.56 113 LEU A N 1
ATOM 930 C CA . LEU A 1 113 ? 15.084 -12.482 4.627 1.00 88.56 113 LEU A CA 1
ATOM 931 C C . LEU A 1 113 ? 14.202 -11.755 5.660 1.00 88.56 113 LEU A C 1
ATOM 933 O O . LEU A 1 113 ? 14.640 -11.495 6.776 1.00 88.56 113 LEU A O 1
ATOM 937 N N . VAL A 1 114 ? 12.930 -11.503 5.336 1.00 86.12 114 VAL A N 1
ATOM 938 C CA . VAL A 1 114 ? 11.956 -10.895 6.259 1.00 86.12 114 VAL A CA 1
ATOM 939 C C . VAL A 1 114 ? 11.739 -11.777 7.491 1.00 86.12 114 VAL A C 1
ATOM 941 O O . VAL A 1 114 ? 11.680 -11.272 8.608 1.00 86.12 114 VAL A O 1
ATOM 944 N N . LEU A 1 115 ? 11.674 -13.101 7.330 1.00 85.62 115 LEU A N 1
ATOM 945 C CA . LEU A 1 115 ? 11.488 -14.028 8.451 1.00 85.62 115 LEU A CA 1
ATOM 946 C C . LEU A 1 115 ? 12.676 -14.069 9.429 1.00 85.62 115 LEU A C 1
ATOM 948 O O . LEU A 1 115 ? 12.488 -14.508 10.568 1.00 85.62 115 LEU A O 1
ATOM 952 N N . GLN A 1 116 ? 13.864 -13.607 9.021 1.00 84.00 116 GLN A N 1
ATOM 953 C CA . GLN A 1 116 ? 15.043 -13.489 9.891 1.00 84.00 116 GLN A CA 1
ATOM 954 C C . GLN A 1 116 ? 14.986 -12.269 10.823 1.00 84.00 116 GLN A C 1
ATOM 956 O O . GLN A 1 116 ? 15.744 -12.203 11.793 1.00 84.00 116 GLN A O 1
ATOM 961 N N . ILE A 1 117 ? 14.077 -11.324 10.572 1.00 79.25 117 ILE A N 1
ATOM 962 C CA . ILE A 1 117 ? 13.887 -10.145 11.416 1.00 79.25 117 ILE A CA 1
ATOM 963 C C . ILE A 1 117 ? 13.306 -10.576 12.767 1.00 79.25 117 ILE A C 1
ATOM 965 O O . ILE A 1 117 ? 12.171 -11.052 12.862 1.00 79.25 117 ILE A O 1
ATOM 969 N N . LYS A 1 118 ? 14.087 -10.382 13.833 1.00 71.38 118 LYS A N 1
ATOM 970 C CA . LYS A 1 118 ? 13.719 -10.794 15.198 1.00 71.38 118 LYS A CA 1
ATOM 971 C C . LYS A 1 118 ? 12.542 -9.998 15.764 1.00 71.38 118 LYS A C 1
ATOM 973 O O . LYS A 1 118 ? 11.735 -10.560 16.502 1.00 71.38 118 LYS A O 1
ATOM 978 N N . ASP A 1 119 ? 12.421 -8.733 15.372 1.00 67.00 119 ASP A N 1
ATOM 979 C CA . ASP A 1 119 ? 11.432 -7.797 15.917 1.00 67.00 119 ASP A CA 1
ATOM 980 C C . ASP A 1 119 ? 10.036 -7.925 15.292 1.00 67.00 119 ASP A C 1
ATOM 982 O O . ASP A 1 119 ? 9.083 -7.314 15.774 1.00 67.00 119 ASP A O 1
ATOM 986 N N . LEU A 1 120 ? 9.858 -8.801 14.294 1.00 68.94 120 LEU A N 1
ATOM 987 C CA . LEU A 1 120 ? 8.538 -9.264 13.845 1.00 68.94 120 LEU A CA 1
ATOM 988 C C . LEU A 1 120 ? 7.946 -10.280 14.843 1.00 68.94 120 LEU A C 1
ATOM 990 O O . LEU A 1 120 ? 7.583 -11.405 14.484 1.00 68.94 120 LEU A O 1
ATOM 994 N N . ASN A 1 121 ? 7.895 -9.900 16.121 1.00 69.50 121 ASN A N 1
ATOM 995 C CA . ASN A 1 121 ? 7.381 -10.717 17.213 1.00 69.50 121 ASN A CA 1
ATOM 996 C C . ASN A 1 121 ? 5.979 -10.247 17.619 1.00 69.50 121 ASN A C 1
ATOM 998 O O . ASN A 1 121 ? 5.826 -9.257 18.337 1.00 69.50 121 ASN A O 1
ATOM 1002 N N . ILE A 1 122 ? 4.965 -11.012 17.205 1.00 72.94 122 ILE A N 1
ATOM 1003 C CA . ILE A 1 122 ? 3.546 -10.752 17.484 1.00 72.94 122 ILE A CA 1
ATOM 1004 C C . ILE A 1 122 ? 3.250 -10.568 18.977 1.00 72.94 122 ILE A C 1
ATOM 1006 O O . ILE A 1 122 ? 2.419 -9.740 19.336 1.00 72.94 122 ILE A O 1
ATOM 1010 N N . SER A 1 123 ? 3.981 -11.247 19.866 1.00 75.56 123 SER A N 1
ATOM 1011 C CA . SER A 1 123 ? 3.770 -11.142 21.312 1.00 75.56 123 SER A CA 1
ATOM 1012 C C . SER A 1 123 ? 4.051 -9.734 21.842 1.00 75.56 123 SER A C 1
ATOM 1014 O O . SER A 1 123 ? 3.328 -9.252 22.710 1.00 75.56 123 SER A O 1
ATOM 1016 N N . SER A 1 124 ? 5.058 -9.038 21.299 1.00 75.25 124 SER A N 1
ATOM 1017 C CA . SER A 1 124 ? 5.339 -7.642 21.674 1.00 75.25 124 SER A CA 1
ATOM 1018 C C . SER A 1 124 ? 4.230 -6.698 21.201 1.00 75.25 124 SER A C 1
ATOM 1020 O O . SER A 1 124 ? 3.866 -5.756 21.904 1.00 75.25 124 SER A O 1
ATOM 1022 N N . ILE A 1 125 ? 3.655 -6.983 20.031 1.00 74.38 125 ILE A N 1
ATOM 1023 C CA . ILE A 1 125 ? 2.551 -6.214 19.446 1.00 74.38 125 ILE A CA 1
ATOM 1024 C C . ILE A 1 125 ? 1.297 -6.356 20.303 1.00 74.38 125 ILE A C 1
ATOM 1026 O O . ILE A 1 125 ? 0.700 -5.359 20.705 1.00 74.38 125 ILE A O 1
ATOM 1030 N N . LEU A 1 126 ? 0.940 -7.600 20.626 1.00 78.81 126 LEU A N 1
ATOM 1031 C CA . LEU A 1 126 ? -0.196 -7.923 21.481 1.00 78.81 126 LEU A CA 1
ATOM 1032 C C . LEU A 1 126 ? -0.059 -7.263 22.858 1.00 78.81 126 LEU A C 1
ATOM 1034 O O . LEU A 1 126 ? -1.033 -6.706 23.357 1.00 78.81 126 LEU A O 1
ATOM 1038 N N . HIS A 1 127 ? 1.148 -7.240 23.430 1.00 80.19 127 HIS A N 1
ATOM 1039 C CA . HIS A 1 127 ? 1.411 -6.547 24.692 1.00 80.19 127 HIS A CA 1
ATOM 1040 C C . HIS A 1 127 ? 1.170 -5.032 24.593 1.00 80.19 127 HIS A C 1
ATOM 1042 O O . HIS A 1 127 ? 0.452 -4.466 25.413 1.00 80.19 127 HIS A O 1
ATOM 1048 N N . LYS A 1 128 ? 1.706 -4.364 23.560 1.00 75.88 128 LYS A N 1
ATOM 1049 C CA . LYS A 1 128 ? 1.469 -2.924 23.337 1.00 75.88 128 LYS A CA 1
ATOM 1050 C C . LYS A 1 128 ? -0.016 -2.606 23.138 1.00 75.88 128 LYS A C 1
ATOM 1052 O O . LYS A 1 128 ? -0.494 -1.580 23.611 1.00 75.88 128 LYS A O 1
ATOM 1057 N N . LEU A 1 129 ? -0.758 -3.477 22.452 1.00 76.75 129 LEU A N 1
ATOM 1058 C CA . LEU A 1 129 ? -2.202 -3.308 22.281 1.00 76.75 129 LEU A CA 1
ATOM 1059 C C . LEU A 1 129 ? -2.955 -3.441 23.607 1.00 76.75 129 LEU A C 1
ATOM 1061 O O . LEU A 1 129 ? -3.838 -2.630 23.869 1.00 76.75 129 LEU A O 1
ATOM 1065 N N . GLN A 1 130 ? -2.584 -4.395 24.465 1.00 77.19 130 GLN A N 1
ATOM 1066 C CA . GLN A 1 130 ? -3.162 -4.521 25.809 1.00 77.19 130 GLN A CA 1
ATOM 1067 C C . GLN A 1 130 ? -2.935 -3.265 26.655 1.00 77.19 130 GLN A C 1
ATOM 1069 O O . GLN A 1 130 ? -3.865 -2.791 27.312 1.00 77.19 130 GLN A O 1
ATOM 1074 N N . GLU A 1 131 ? -1.730 -2.692 26.609 1.00 78.38 131 GLU A N 1
ATOM 1075 C CA . GLU A 1 131 ? -1.437 -1.428 27.290 1.00 78.38 131 GLU A CA 1
ATOM 1076 C C . GLU A 1 131 ? -2.331 -0.292 26.774 1.00 78.38 131 GLU A C 1
ATOM 1078 O O . GLU A 1 131 ? -2.914 0.440 27.572 1.00 78.38 131 GLU A O 1
ATOM 1083 N N . GLU A 1 132 ? -2.515 -0.169 25.460 1.00 74.31 132 GLU A N 1
ATOM 1084 C CA . GLU A 1 132 ? -3.351 0.884 24.870 1.00 74.31 132 GLU A CA 1
ATOM 1085 C C . GLU A 1 132 ? -4.853 0.707 25.145 1.00 74.31 132 GLU A C 1
ATOM 1087 O O . GLU A 1 132 ? -5.552 1.704 25.357 1.00 74.31 132 GLU A O 1
ATOM 1092 N N . ILE A 1 133 ? -5.347 -0.539 25.204 1.00 73.25 133 ILE A N 1
ATOM 1093 C CA . ILE A 1 133 ? -6.727 -0.867 25.620 1.00 73.25 133 ILE A CA 1
ATOM 1094 C C . ILE A 1 133 ? -6.994 -0.356 27.041 1.00 73.25 133 ILE A C 1
ATOM 1096 O O . ILE A 1 133 ? -8.084 0.140 27.329 1.00 73.25 133 ILE A O 1
ATOM 1100 N N . SER A 1 134 ? -5.995 -0.444 27.924 1.00 71.62 134 SER A N 1
ATOM 1101 C CA . SER A 1 134 ? -6.122 -0.028 29.326 1.00 71.62 134 SER A CA 1
ATOM 1102 C C . SER A 1 134 ? -6.227 1.492 29.522 1.00 71.62 134 SER A C 1
ATOM 1104 O O . SER A 1 134 ? -6.610 1.953 30.599 1.00 71.62 134 SER A O 1
ATOM 1106 N N . ILE A 1 135 ? -5.914 2.284 28.491 1.00 70.69 135 ILE A N 1
ATOM 1107 C CA . ILE A 1 135 ? -5.942 3.748 28.546 1.00 70.69 135 ILE A CA 1
ATOM 1108 C C . ILE A 1 135 ? -7.333 4.251 28.147 1.00 70.69 135 ILE A C 1
ATOM 1110 O O . ILE A 1 135 ? -7.721 4.179 26.978 1.00 70.69 135 ILE A O 1
ATOM 1114 N N . TYR A 1 136 ? -8.050 4.829 29.109 1.00 66.50 136 TYR A N 1
ATOM 1115 C CA . TYR A 1 136 ? -9.390 5.386 28.915 1.00 66.50 136 TYR A CA 1
ATOM 1116 C C . TYR A 1 136 ? -9.374 6.709 28.140 1.00 66.50 136 TYR A C 1
ATOM 1118 O O . TYR A 1 136 ? -8.484 7.538 28.331 1.00 66.50 136 TYR A O 1
ATOM 1126 N N . ALA A 1 137 ? -10.382 6.923 27.289 1.00 65.75 137 ALA A N 1
ATOM 1127 C CA . ALA A 1 137 ? -10.645 8.234 26.704 1.00 65.75 137 ALA A CA 1
ATOM 1128 C C . ALA A 1 137 ? -11.375 9.139 27.718 1.00 65.75 137 ALA A C 1
ATOM 1130 O O . ALA A 1 137 ? -11.889 8.674 28.734 1.00 65.75 137 ALA A O 1
ATOM 1131 N N . THR A 1 138 ? -11.462 10.445 27.452 1.00 69.44 138 THR A N 1
ATOM 1132 C CA . THR A 1 138 ? -12.076 11.394 28.403 1.00 69.44 138 THR A CA 1
ATOM 1133 C C . THR A 1 138 ? -13.600 11.301 28.481 1.00 69.44 138 THR A C 1
ATOM 1135 O O . THR A 1 138 ? -14.175 11.729 29.479 1.00 69.44 138 THR A O 1
ATOM 1138 N N . SER A 1 139 ? -14.268 10.741 27.467 1.00 71.00 139 SER A N 1
ATOM 1139 C CA . SER A 1 139 ? -15.708 10.458 27.510 1.00 71.00 139 SER A CA 1
ATOM 1140 C C . SER A 1 139 ? -15.997 8.957 27.556 1.00 71.00 139 SER A C 1
ATOM 1142 O O . SER A 1 139 ? -15.179 8.135 27.133 1.00 71.00 139 SER A O 1
ATOM 1144 N N . SER A 1 140 ? -17.197 8.606 28.034 1.00 77.19 140 SER A N 1
ATOM 1145 C CA . SER A 1 140 ? -17.682 7.220 28.074 1.00 77.19 140 SER A CA 1
ATOM 1146 C C . SER A 1 140 ? -17.781 6.607 26.673 1.00 77.19 140 SER A C 1
ATOM 1148 O O . SER A 1 140 ? -17.263 5.519 26.453 1.00 77.19 140 SER A O 1
ATOM 1150 N N . ALA A 1 141 ? -18.377 7.322 25.711 1.00 68.31 141 ALA A N 1
ATOM 1151 C CA . ALA A 1 141 ? -18.551 6.841 24.337 1.00 68.31 141 ALA A CA 1
ATOM 1152 C C . ALA A 1 141 ? -17.211 6.691 23.595 1.00 68.31 141 ALA A C 1
ATOM 1154 O O . ALA A 1 141 ? -16.980 5.699 22.907 1.00 68.31 141 ALA A O 1
ATOM 1155 N N . GLY A 1 142 ? -16.292 7.647 23.781 1.00 65.56 142 GLY A N 1
ATOM 1156 C CA . GLY A 1 142 ? -14.932 7.551 23.247 1.00 65.56 142 GLY A CA 1
ATOM 1157 C C . GLY A 1 142 ? -14.165 6.363 23.824 1.00 65.56 142 GLY A C 1
ATOM 1158 O O . GLY A 1 142 ? -13.459 5.673 23.093 1.00 65.56 142 GLY A O 1
ATOM 1159 N N . SER A 1 143 ? -14.337 6.092 25.122 1.00 73.56 143 SER A N 1
ATOM 1160 C CA . SER A 1 143 ? -13.695 4.953 25.787 1.00 73.56 143 SER A CA 1
ATOM 1161 C C . SER A 1 143 ? -14.240 3.626 25.277 1.00 73.56 143 SER A C 1
ATOM 1163 O O . SER A 1 143 ? -13.456 2.732 24.973 1.00 73.56 143 SER A O 1
ATOM 1165 N N . GLU A 1 144 ? -15.561 3.513 25.133 1.00 77.94 144 GLU A N 1
ATOM 1166 C CA . GLU A 1 144 ? -16.221 2.323 24.594 1.00 77.94 144 GLU A CA 1
ATOM 1167 C C . GLU A 1 144 ? -15.760 2.026 23.165 1.00 77.94 144 GLU A C 1
ATOM 1169 O O . GLU A 1 144 ? -15.333 0.909 22.871 1.00 77.94 144 GLU A O 1
ATOM 1174 N N . LEU A 1 145 ? -15.769 3.034 22.286 1.00 70.69 145 LEU A N 1
ATOM 1175 C CA . LEU A 1 145 ? -15.344 2.859 20.900 1.00 70.69 145 LEU A CA 1
ATOM 1176 C C . LEU A 1 145 ? -13.865 2.486 20.804 1.00 70.69 145 LEU A C 1
ATOM 1178 O O . LEU A 1 145 ? -13.516 1.570 20.057 1.00 70.69 145 LEU A O 1
ATOM 1182 N N . LYS A 1 146 ? -12.998 3.154 21.575 1.00 74.38 146 LYS A N 1
ATOM 1183 C CA . LYS A 1 146 ? -11.566 2.842 21.625 1.00 74.38 146 LYS A CA 1
ATOM 1184 C C . LYS A 1 146 ? -11.335 1.405 22.089 1.00 74.38 146 LYS A C 1
ATOM 1186 O O . LYS A 1 146 ? -10.593 0.677 21.432 1.00 74.38 146 LYS A O 1
ATOM 1191 N N . GLN A 1 147 ? -11.975 0.990 23.184 1.00 78.44 147 GLN A N 1
ATOM 1192 C CA . GLN A 1 147 ? -11.863 -0.376 23.697 1.00 78.44 147 GLN A CA 1
ATOM 1193 C C . GLN A 1 147 ? -12.363 -1.385 22.670 1.00 78.44 147 GLN A C 1
ATOM 1195 O O . GLN A 1 147 ? -11.618 -2.288 22.315 1.00 78.44 147 GLN A O 1
ATOM 1200 N N . LYS A 1 148 ? -13.559 -1.189 22.105 1.00 77.31 148 LYS A N 1
ATOM 1201 C CA . LYS A 1 148 ? -14.111 -2.061 21.059 1.00 77.31 148 LYS A CA 1
ATOM 1202 C C . LYS A 1 148 ? -13.156 -2.196 19.869 1.00 77.31 148 LYS A C 1
ATOM 1204 O O . LYS A 1 148 ? -12.877 -3.312 19.447 1.00 77.31 148 LYS A O 1
ATOM 1209 N N . THR A 1 149 ? -12.622 -1.075 19.381 1.00 74.06 149 THR A N 1
ATOM 1210 C CA . THR A 1 149 ? -11.657 -1.015 18.269 1.00 74.06 149 THR A CA 1
ATOM 1211 C C . THR A 1 149 ? -10.407 -1.831 18.585 1.00 74.06 149 THR A C 1
ATOM 1213 O O . THR A 1 149 ? -10.042 -2.740 17.843 1.00 74.06 149 THR A O 1
ATOM 1216 N N . LEU A 1 150 ? -9.747 -1.526 19.702 1.00 76.75 150 LEU A N 1
ATOM 1217 C CA . LEU A 1 150 ? -8.476 -2.148 20.056 1.00 76.75 150 LEU A CA 1
ATOM 1218 C C . LEU A 1 150 ? -8.636 -3.613 20.490 1.00 76.75 150 LEU A C 1
ATOM 1220 O O . LEU A 1 150 ? -7.752 -4.418 20.209 1.00 76.75 150 LEU A O 1
ATOM 1224 N N . THR A 1 151 ? -9.752 -3.982 21.122 1.00 79.56 151 THR A N 1
ATOM 1225 C CA . THR A 1 151 ? -10.067 -5.370 21.494 1.00 79.56 151 THR A CA 1
ATOM 1226 C C . THR A 1 151 ? -10.367 -6.219 20.266 1.00 79.56 151 THR A C 1
ATOM 1228 O O . THR A 1 151 ? -9.745 -7.264 20.115 1.00 79.56 151 THR A O 1
ATOM 1231 N N . GLN A 1 152 ? -11.223 -5.758 19.342 1.00 76.69 152 GLN A N 1
ATOM 1232 C CA . GLN A 1 152 ? -11.440 -6.458 18.065 1.00 76.69 152 GLN A CA 1
ATOM 1233 C C . GLN A 1 152 ? -10.117 -6.694 17.335 1.00 76.69 152 GLN A C 1
ATOM 1235 O O . GLN A 1 152 ? -9.892 -7.752 16.747 1.00 76.69 152 GLN A O 1
ATOM 1240 N N . TYR A 1 153 ? -9.222 -5.713 17.414 1.00 73.88 153 TYR A N 1
ATOM 1241 C CA . TYR A 1 153 ? -7.914 -5.813 16.804 1.00 73.88 153 TYR A CA 1
ATOM 1242 C C . TYR A 1 153 ? -6.989 -6.819 17.501 1.00 73.88 153 TYR A C 1
ATOM 1244 O O . TYR A 1 153 ? -6.358 -7.646 16.842 1.00 73.88 153 TYR A O 1
ATOM 1252 N N . TYR A 1 154 ? -6.943 -6.793 18.832 1.00 78.69 154 TYR A N 1
ATOM 1253 C CA . TYR A 1 154 ? -6.219 -7.775 19.636 1.00 78.69 154 TYR A CA 1
ATOM 1254 C C . TYR A 1 154 ? -6.711 -9.207 19.366 1.00 78.69 154 TYR A C 1
ATOM 1256 O O . TYR A 1 154 ? -5.907 -10.122 19.163 1.00 78.69 154 TYR A O 1
ATOM 1264 N N . ASP A 1 155 ? -8.028 -9.402 19.312 1.00 79.06 155 ASP A N 1
ATOM 1265 C CA . ASP A 1 155 ? -8.656 -10.703 19.078 1.00 79.06 155 ASP A CA 1
ATOM 1266 C C . ASP A 1 155 ? -8.349 -11.232 17.675 1.00 79.06 155 ASP A C 1
ATOM 1268 O O . ASP A 1 155 ? -8.040 -12.412 17.507 1.00 79.06 155 ASP A O 1
ATOM 1272 N N . HIS A 1 156 ? -8.370 -10.367 16.659 1.00 75.31 156 HIS A N 1
ATOM 1273 C CA . HIS A 1 156 ? -7.983 -10.752 15.305 1.00 75.31 156 HIS A CA 1
ATOM 1274 C C . HIS A 1 156 ? -6.537 -11.272 15.257 1.00 75.31 156 HIS A C 1
ATOM 1276 O O . HIS A 1 156 ? -6.268 -12.328 14.686 1.00 75.31 156 HIS A O 1
ATOM 1282 N N . LEU A 1 157 ? -5.604 -10.571 15.902 1.00 73.00 157 LEU A N 1
ATOM 1283 C CA . LEU A 1 157 ? -4.188 -10.940 15.889 1.00 73.00 157 LEU A CA 1
ATOM 1284 C C . LEU A 1 157 ? -3.893 -12.198 16.701 1.00 73.00 157 LEU A C 1
ATOM 1286 O O . LEU A 1 157 ? -3.107 -13.039 16.275 1.00 73.00 157 LEU A O 1
ATOM 1290 N N . SER A 1 158 ? -4.510 -12.339 17.869 1.00 77.69 158 SER A N 1
ATOM 1291 C CA . SER A 1 158 ? -4.292 -13.508 18.723 1.00 77.69 158 SER A CA 1
ATOM 1292 C C . SER A 1 158 ? -4.814 -14.802 18.091 1.00 77.69 158 SER A C 1
ATOM 1294 O O . SER A 1 158 ? -4.198 -15.850 18.279 1.00 77.69 158 SER A O 1
ATOM 1296 N N . ASN A 1 159 ? -5.897 -14.731 17.309 1.00 71.06 159 ASN A N 1
ATOM 1297 C CA . ASN A 1 159 ? -6.545 -15.912 16.737 1.00 71.06 159 ASN A CA 1
ATOM 1298 C C . ASN A 1 159 ? -6.121 -16.226 15.295 1.00 71.06 159 ASN A C 1
ATOM 1300 O O . ASN A 1 159 ? -6.106 -17.395 14.911 1.00 71.06 159 ASN A O 1
ATOM 1304 N N . CYS A 1 160 ? -5.795 -15.209 14.493 1.00 66.88 160 CYS A N 1
ATOM 1305 C CA . CYS A 1 160 ? -5.648 -15.357 13.042 1.00 66.88 160 CYS A CA 1
ATOM 1306 C C . CYS A 1 160 ? -4.252 -14.995 12.507 1.00 66.88 160 CYS A C 1
ATOM 1308 O O . CYS A 1 160 ? -4.054 -15.007 11.292 1.00 66.88 160 CYS A O 1
ATOM 1310 N N . PHE A 1 161 ? -3.274 -14.668 13.362 1.00 75.12 161 PHE A N 1
ATOM 1311 C CA . PHE A 1 161 ? -1.942 -14.286 12.887 1.00 75.12 161 PHE A CA 1
ATOM 1312 C C . PHE A 1 161 ? -1.149 -15.483 12.340 1.00 75.12 161 PHE A C 1
ATOM 1314 O O . PHE A 1 161 ? -0.582 -16.281 13.088 1.00 75.12 161 PHE A O 1
ATOM 1321 N N . ASP A 1 162 ? -1.033 -15.554 11.015 1.00 79.31 162 ASP A N 1
ATOM 1322 C CA . ASP A 1 162 ? -0.074 -16.414 10.324 1.00 79.31 162 ASP A CA 1
ATOM 1323 C C . ASP A 1 162 ? 1.184 -15.608 9.967 1.00 79.31 162 ASP A C 1
ATOM 1325 O O . ASP A 1 162 ? 1.180 -14.769 9.063 1.00 79.31 162 ASP A O 1
ATOM 1329 N N . LYS A 1 163 ? 2.295 -15.907 10.654 1.00 79.00 163 LYS A N 1
ATOM 1330 C CA . LYS A 1 163 ? 3.596 -15.256 10.432 1.00 79.00 163 LYS A CA 1
ATOM 1331 C C . LYS A 1 163 ? 4.085 -15.381 8.982 1.00 79.00 163 LYS A C 1
ATOM 1333 O O . LYS A 1 163 ? 4.725 -14.455 8.484 1.00 79.00 163 LYS A O 1
ATOM 1338 N N . ASN A 1 164 ? 3.826 -16.503 8.310 1.00 83.38 164 ASN A N 1
ATOM 1339 C CA . ASN A 1 164 ? 4.273 -16.724 6.935 1.00 83.38 164 ASN A CA 1
ATOM 1340 C C . ASN A 1 164 ? 3.437 -15.922 5.943 1.00 83.38 164 ASN A C 1
ATOM 1342 O O . ASN A 1 164 ? 4.011 -15.265 5.074 1.00 83.38 164 ASN A O 1
ATOM 1346 N N . LEU A 1 165 ? 2.108 -15.957 6.074 1.00 81.62 165 LEU A N 1
ATOM 1347 C CA . LEU A 1 165 ? 1.221 -15.144 5.239 1.00 81.62 165 LEU A CA 1
ATOM 1348 C C . LEU A 1 165 ? 1.545 -13.660 5.416 1.00 81.62 165 LEU A C 1
ATOM 1350 O O . LEU A 1 165 ? 1.737 -12.942 4.440 1.00 81.62 165 LEU A O 1
ATOM 1354 N N . PHE A 1 166 ? 1.720 -13.236 6.665 1.00 78.75 166 PHE A N 1
ATOM 1355 C CA . PHE A 1 166 ? 2.117 -11.885 7.015 1.00 78.75 166 PHE A CA 1
ATOM 1356 C C . PHE A 1 166 ? 3.461 -11.476 6.375 1.00 78.75 166 PHE A C 1
ATOM 1358 O O . PHE A 1 166 ? 3.546 -10.440 5.711 1.00 78.75 166 PHE A O 1
ATOM 1365 N N . ALA A 1 167 ? 4.507 -12.300 6.513 1.00 83.56 167 ALA A N 1
ATOM 1366 C CA . ALA A 1 167 ? 5.812 -12.025 5.909 1.00 83.56 167 ALA A CA 1
ATOM 1367 C C . ALA A 1 167 ? 5.718 -11.920 4.381 1.00 83.56 167 ALA A C 1
ATOM 1369 O O . ALA A 1 167 ? 6.319 -11.028 3.787 1.00 83.56 167 ALA A O 1
ATOM 1370 N N . ARG A 1 168 ? 4.927 -12.786 3.741 1.00 87.38 168 ARG A N 1
ATOM 1371 C CA . ARG A 1 168 ? 4.715 -12.753 2.290 1.00 87.38 168 ARG A CA 1
ATOM 1372 C C . ARG A 1 168 ? 3.946 -11.514 1.839 1.00 87.38 168 ARG A C 1
ATOM 1374 O O . ARG A 1 168 ? 4.354 -10.897 0.856 1.00 87.38 168 ARG A O 1
ATOM 1381 N N . SER A 1 169 ? 2.902 -11.105 2.560 1.00 82.50 169 SER A N 1
ATOM 1382 C CA . SER A 1 169 ? 2.221 -9.825 2.324 1.00 82.50 169 SER A CA 1
ATOM 1383 C C . SER A 1 169 ? 3.237 -8.685 2.355 1.00 82.50 169 SER A C 1
ATOM 1385 O O . SER A 1 169 ? 3.329 -7.909 1.404 1.00 82.50 169 SER A O 1
ATOM 1387 N N . LEU A 1 170 ? 4.097 -8.637 3.377 1.00 81.69 170 LEU A N 1
ATOM 1388 C CA . LEU A 1 170 ? 5.123 -7.602 3.475 1.00 81.69 170 LEU A CA 1
ATOM 1389 C C . LEU A 1 170 ? 6.114 -7.619 2.302 1.00 81.69 170 LEU A C 1
ATOM 1391 O O . LEU A 1 170 ? 6.455 -6.569 1.759 1.00 81.69 170 LEU A O 1
ATOM 1395 N N . VAL A 1 171 ? 6.542 -8.803 1.873 1.00 86.88 171 VAL A N 1
ATOM 1396 C CA . VAL A 1 171 ? 7.447 -8.972 0.731 1.00 86.88 171 VAL A CA 1
ATOM 1397 C C . VAL A 1 171 ? 6.859 -8.411 -0.552 1.00 86.88 171 VAL A C 1
ATOM 1399 O O . VAL A 1 171 ? 7.548 -7.676 -1.251 1.00 86.88 171 VAL A O 1
ATOM 1402 N N . TRP A 1 172 ? 5.596 -8.693 -0.862 1.00 85.81 172 TRP A N 1
ATOM 1403 C CA . TRP A 1 172 ? 4.969 -8.144 -2.067 1.00 85.81 172 TRP A CA 1
ATOM 1404 C C . TRP A 1 172 ? 4.863 -6.620 -2.029 1.00 85.81 172 TRP A C 1
ATOM 1406 O O . TRP A 1 172 ? 5.034 -5.959 -3.054 1.00 85.81 172 TRP A O 1
ATOM 1416 N N . ASN A 1 173 ? 4.674 -6.058 -0.838 1.00 80.50 173 ASN A N 1
ATOM 1417 C CA . ASN A 1 173 ? 4.708 -4.617 -0.637 1.00 80.50 173 ASN A CA 1
ATOM 1418 C C . ASN A 1 173 ? 6.111 -4.044 -0.856 1.00 80.50 173 ASN A C 1
ATOM 1420 O O . ASN A 1 173 ? 6.239 -3.032 -1.538 1.00 80.50 173 ASN A O 1
ATOM 1424 N N . LEU A 1 174 ? 7.162 -4.715 -0.373 1.00 81.75 174 LEU A N 1
ATOM 1425 C CA . LEU A 1 174 ? 8.555 -4.349 -0.654 1.00 81.75 174 LEU A CA 1
ATOM 1426 C C . LEU A 1 174 ? 8.879 -4.442 -2.146 1.00 81.75 174 LEU A C 1
ATOM 1428 O O . LEU A 1 174 ? 9.448 -3.497 -2.695 1.00 81.75 174 LEU A O 1
ATOM 1432 N N . ILE A 1 175 ? 8.462 -5.524 -2.812 1.00 84.56 175 ILE A N 1
ATOM 1433 C CA . ILE A 1 175 ? 8.644 -5.703 -4.255 1.00 84.56 175 ILE A CA 1
ATOM 1434 C C . ILE A 1 175 ? 8.025 -4.523 -4.997 1.00 84.56 175 ILE A C 1
ATOM 1436 O O . ILE A 1 175 ? 8.691 -3.953 -5.852 1.00 84.56 175 ILE A O 1
ATOM 1440 N N . ALA A 1 176 ? 6.816 -4.095 -4.620 1.00 80.12 176 ALA A N 1
ATOM 1441 C CA . ALA A 1 176 ? 6.135 -2.944 -5.209 1.00 80.12 176 ALA A CA 1
ATOM 1442 C C . ALA A 1 176 ? 6.886 -1.608 -5.071 1.00 80.12 176 ALA A C 1
ATOM 1444 O O . ALA A 1 176 ? 6.618 -0.672 -5.825 1.00 80.12 176 ALA A O 1
ATOM 1445 N N . THR A 1 177 ? 7.823 -1.506 -4.124 1.00 74.19 177 THR A N 1
ATOM 1446 C CA . THR A 1 177 ? 8.602 -0.284 -3.866 1.00 74.19 177 THR A CA 1
ATOM 1447 C C . THR A 1 177 ? 9.904 -0.198 -4.647 1.00 74.19 177 THR A C 1
ATOM 1449 O O . THR A 1 177 ? 10.536 0.863 -4.647 1.00 74.19 177 THR A O 1
ATOM 1452 N N . PHE A 1 178 ? 10.348 -1.294 -5.270 1.00 76.00 178 PHE A N 1
ATOM 1453 C CA . PHE A 1 178 ? 11.664 -1.311 -5.886 1.00 76.00 178 PHE A CA 1
ATOM 1454 C C . PHE A 1 178 ? 11.752 -0.245 -6.988 1.00 76.00 178 PHE A C 1
ATOM 1456 O O . PHE A 1 178 ? 10.871 -0.139 -7.841 1.00 76.00 178 PHE A O 1
ATOM 1463 N N . PRO A 1 179 ? 12.836 0.546 -7.027 1.00 64.50 179 PRO A N 1
ATOM 1464 C CA . PRO A 1 179 ? 13.078 1.479 -8.117 1.00 64.50 179 PRO A CA 1
ATOM 1465 C C . PRO A 1 179 ? 13.585 0.691 -9.332 1.00 64.50 179 PRO A C 1
ATOM 1467 O O . PRO A 1 179 ? 14.786 0.662 -9.611 1.00 64.50 179 PRO A O 1
ATOM 1470 N N . PHE A 1 180 ? 12.664 0.006 -10.014 1.00 67.31 180 PHE A N 1
ATOM 1471 C CA . PHE A 1 180 ? 12.936 -0.978 -11.066 1.00 67.31 180 PHE A CA 1
ATOM 1472 C C . PHE A 1 180 ? 13.715 -0.390 -12.245 1.00 67.31 180 PHE A C 1
ATOM 1474 O O . PHE A 1 180 ? 14.637 -1.019 -12.753 1.00 67.31 180 PHE A O 1
ATOM 1481 N N . ILE A 1 181 ? 13.358 0.826 -12.667 1.00 65.12 181 ILE A N 1
ATOM 1482 C CA . ILE A 1 181 ? 14.077 1.629 -13.657 1.00 65.12 181 ILE A CA 1
ATOM 1483 C C . ILE A 1 181 ? 14.033 3.076 -13.178 1.00 65.12 181 ILE A C 1
ATOM 1485 O O . ILE A 1 181 ? 12.978 3.706 -13.157 1.00 65.12 181 ILE A O 1
ATOM 1489 N N . ASN A 1 182 ? 15.186 3.631 -12.804 1.00 71.06 182 ASN A N 1
ATOM 1490 C CA . ASN A 1 182 ? 15.250 5.029 -12.397 1.00 71.06 182 ASN A CA 1
ATOM 1491 C C . ASN A 1 182 ? 15.262 5.932 -13.635 1.00 71.06 182 ASN A C 1
ATOM 1493 O O . ASN A 1 182 ? 16.314 6.287 -14.172 1.00 71.06 182 ASN A O 1
ATOM 1497 N N . VAL A 1 183 ? 14.074 6.330 -14.092 1.00 70.44 183 VAL A N 1
ATOM 1498 C CA . VAL A 1 183 ? 13.944 7.224 -15.245 1.00 70.44 183 VAL A CA 1
ATOM 1499 C C . VAL A 1 183 ? 14.702 8.529 -15.006 1.00 70.44 183 VAL A C 1
ATOM 1501 O O . VAL A 1 183 ? 15.239 9.066 -15.972 1.00 70.44 183 VAL A O 1
ATOM 1504 N N . ALA A 1 184 ? 14.874 9.005 -13.766 1.00 68.06 184 ALA A N 1
ATOM 1505 C CA . ALA A 1 184 ? 15.647 10.211 -13.459 1.00 68.06 184 ALA A CA 1
ATOM 1506 C C . ALA A 1 184 ? 17.139 10.109 -13.829 1.00 68.06 184 ALA A C 1
ATOM 1508 O O . ALA A 1 184 ? 17.705 11.118 -14.256 1.00 68.06 184 ALA A O 1
ATOM 1509 N N . THR A 1 185 ? 17.753 8.923 -13.796 1.00 72.88 185 THR A N 1
ATOM 1510 C CA . THR A 1 185 ? 19.174 8.736 -14.158 1.00 72.88 185 THR A CA 1
ATOM 1511 C C . THR A 1 185 ? 19.398 8.401 -15.637 1.00 72.88 185 THR A C 1
ATOM 1513 O O . THR A 1 185 ? 20.527 8.458 -16.115 1.00 72.88 185 THR A O 1
ATOM 1516 N N . THR A 1 186 ? 18.338 8.114 -16.400 1.00 76.81 186 THR A N 1
ATOM 1517 C CA . THR A 1 186 ? 18.442 7.833 -17.847 1.00 76.81 186 THR A CA 1
ATOM 1518 C C . THR A 1 186 ? 18.681 9.095 -18.691 1.00 76.81 186 THR A C 1
ATOM 1520 O O . THR A 1 186 ? 18.312 10.208 -18.312 1.00 76.81 186 THR A O 1
ATOM 1523 N N . THR A 1 187 ? 19.277 8.963 -19.877 1.00 78.06 187 THR A N 1
ATOM 1524 C CA . THR A 1 187 ? 19.383 10.091 -20.821 1.00 78.06 187 THR A CA 1
ATOM 1525 C C . THR A 1 187 ? 18.004 10.480 -21.365 1.00 78.06 187 THR A C 1
ATOM 1527 O O . THR A 1 187 ? 17.069 9.678 -21.353 1.00 78.06 187 THR A O 1
ATOM 1530 N N . LYS A 1 188 ? 17.860 11.705 -21.894 1.00 77.56 188 LYS A N 1
ATOM 1531 C CA . LYS A 1 188 ? 16.609 12.147 -22.537 1.00 77.56 188 LYS A CA 1
ATOM 1532 C C . LYS A 1 188 ? 16.139 11.145 -23.599 1.00 77.56 188 LYS A C 1
ATOM 1534 O O . LYS A 1 188 ? 14.988 10.721 -23.562 1.00 77.56 188 LYS A O 1
ATOM 1539 N N . THR A 1 189 ? 17.033 10.768 -24.512 1.00 73.25 189 THR A N 1
ATOM 1540 C CA . THR A 1 189 ? 16.740 9.898 -25.662 1.00 73.25 189 THR A CA 1
ATOM 1541 C C . THR A 1 189 ? 16.231 8.522 -25.241 1.00 73.25 189 THR A C 1
ATOM 1543 O O . THR A 1 189 ? 15.398 7.942 -25.927 1.00 73.25 189 THR A O 1
ATOM 1546 N N . ASN A 1 190 ? 16.668 8.034 -24.078 1.00 78.75 190 ASN A N 1
ATOM 1547 C CA . ASN A 1 190 ? 16.327 6.699 -23.595 1.00 78.75 190 ASN A CA 1
ATOM 1548 C C . ASN A 1 190 ? 15.193 6.701 -22.562 1.00 78.75 190 ASN A C 1
ATOM 1550 O O . ASN A 1 190 ? 14.800 5.637 -22.101 1.00 78.75 190 ASN A O 1
ATOM 1554 N N . SER A 1 191 ? 14.671 7.862 -22.163 1.00 76.69 191 SER A N 1
ATOM 1555 C CA . SER A 1 191 ? 13.711 7.953 -21.053 1.00 76.69 191 SER A CA 1
ATOM 1556 C C . SER A 1 191 ? 12.367 7.276 -21.356 1.00 76.69 191 SER A C 1
ATOM 1558 O O . SER A 1 191 ? 11.910 6.456 -20.564 1.00 76.69 191 SER A O 1
ATOM 1560 N N . LEU A 1 192 ? 11.775 7.541 -22.526 1.00 74.31 192 LEU A N 1
ATOM 1561 C CA . LEU A 1 192 ? 10.530 6.898 -22.971 1.00 74.31 192 LEU A CA 1
ATOM 1562 C C . LEU A 1 192 ? 10.713 5.399 -23.237 1.00 74.31 192 LEU A C 1
ATOM 1564 O O . LEU A 1 192 ? 9.874 4.598 -22.841 1.00 74.31 192 LEU A O 1
ATOM 1568 N N . SER A 1 193 ? 11.832 5.005 -23.846 1.00 75.31 193 SER A N 1
ATOM 1569 C CA . SER A 1 193 ? 12.121 3.595 -24.122 1.00 75.31 193 SER A CA 1
ATOM 1570 C C . SER A 1 193 ? 12.408 2.802 -22.837 1.00 75.31 193 SER A C 1
ATOM 1572 O O . SER A 1 193 ? 11.998 1.651 -22.703 1.00 75.31 193 SER A O 1
ATOM 1574 N N . SER A 1 194 ? 13.027 3.435 -21.838 1.00 74.25 194 SER A N 1
ATOM 1575 C CA . SER A 1 194 ? 13.194 2.872 -20.491 1.00 74.25 194 SER A CA 1
ATOM 1576 C C . SER A 1 194 ? 11.855 2.770 -19.755 1.00 74.25 194 SER A C 1
ATOM 1578 O O . SER A 1 194 ? 11.598 1.770 -19.088 1.00 74.25 194 SER A O 1
ATOM 1580 N N . PHE A 1 195 ? 10.965 3.753 -19.920 1.00 76.25 195 PHE A N 1
ATOM 1581 C CA . PHE A 1 195 ? 9.604 3.679 -19.388 1.00 76.25 195 PHE A CA 1
ATOM 1582 C C . PHE A 1 195 ? 8.796 2.527 -20.009 1.00 76.25 195 PHE A C 1
ATOM 1584 O O . PHE A 1 195 ? 8.103 1.818 -19.286 1.00 76.25 195 PHE A O 1
ATOM 1591 N N . GLN A 1 196 ? 8.922 2.268 -21.314 1.00 76.75 196 GLN A N 1
ATOM 1592 C CA . GLN A 1 196 ? 8.254 1.133 -21.968 1.00 76.75 196 GLN A CA 1
ATOM 1593 C C . GLN A 1 196 ? 8.675 -0.221 -21.371 1.00 76.75 196 GLN A C 1
ATOM 1595 O O . GLN A 1 196 ? 7.822 -1.064 -21.100 1.00 76.75 196 GLN A O 1
ATOM 1600 N N . LYS A 1 197 ? 9.970 -0.412 -21.082 1.00 76.38 197 LYS A N 1
ATOM 1601 C CA . LYS A 1 197 ? 10.456 -1.601 -20.354 1.00 76.38 197 LYS A CA 1
ATOM 1602 C C . LYS A 1 197 ? 9.902 -1.671 -18.928 1.00 76.38 197 LYS A C 1
ATOM 1604 O O . LYS A 1 197 ? 9.463 -2.728 -18.483 1.00 76.38 197 LYS A O 1
ATOM 1609 N N . SER A 1 198 ? 9.868 -0.530 -18.234 1.00 74.75 198 SER A N 1
ATOM 1610 C CA . SER A 1 198 ? 9.273 -0.416 -16.895 1.00 74.75 198 SER A CA 1
ATOM 1611 C C . SER A 1 198 ? 7.785 -0.759 -16.906 1.00 74.75 198 SER A C 1
ATOM 1613 O O . SER A 1 198 ? 7.281 -1.307 -15.931 1.00 74.75 198 SER A O 1
ATOM 1615 N N . THR A 1 199 ? 7.085 -0.448 -17.999 1.00 76.38 199 THR A N 1
ATOM 1616 C CA . THR A 1 199 ? 5.653 -0.715 -18.167 1.00 76.38 199 THR A CA 1
ATOM 1617 C C . THR A 1 199 ? 5.396 -2.216 -18.204 1.00 76.38 199 THR A C 1
ATOM 1619 O O . THR A 1 199 ? 4.623 -2.696 -17.388 1.00 76.38 199 THR A O 1
ATOM 1622 N N . LEU A 1 200 ? 6.135 -2.975 -19.024 1.00 78.19 200 LEU A N 1
ATOM 1623 C CA . LEU A 1 200 ? 6.027 -4.441 -19.061 1.00 78.19 200 LEU A CA 1
ATOM 1624 C C . LEU A 1 200 ? 6.241 -5.080 -17.680 1.00 78.19 200 LEU A C 1
ATOM 1626 O O . LEU A 1 200 ? 5.482 -5.960 -17.266 1.00 78.19 200 LEU A O 1
ATOM 1630 N N . TRP A 1 201 ? 7.283 -4.644 -16.970 1.00 80.25 201 TRP A N 1
ATOM 1631 C CA . TRP A 1 201 ? 7.547 -5.114 -15.614 1.00 80.25 201 TRP A CA 1
ATOM 1632 C C . TRP A 1 201 ? 6.383 -4.789 -14.670 1.00 80.25 201 TRP A C 1
ATOM 1634 O O . TRP A 1 201 ? 5.920 -5.659 -13.938 1.00 80.25 201 TRP A O 1
ATOM 1644 N N . THR A 1 202 ? 5.893 -3.549 -14.716 1.00 79.00 202 THR A N 1
ATOM 1645 C CA . THR A 1 202 ? 4.816 -3.077 -13.841 1.00 79.00 202 THR A CA 1
ATOM 1646 C C . THR A 1 202 ? 3.509 -3.808 -14.112 1.00 79.00 202 THR A C 1
ATOM 1648 O O . THR A 1 202 ? 2.857 -4.225 -13.163 1.00 79.00 202 THR A O 1
ATOM 1651 N N . ASP A 1 203 ? 3.144 -4.013 -15.376 1.00 77.75 203 ASP A N 1
ATOM 1652 C CA . ASP A 1 203 ? 1.920 -4.724 -15.757 1.00 77.75 203 ASP A CA 1
ATOM 1653 C C . ASP A 1 203 ? 1.973 -6.187 -15.303 1.00 77.75 203 ASP A C 1
ATOM 1655 O O . ASP A 1 203 ? 1.001 -6.711 -14.758 1.00 77.75 203 ASP A O 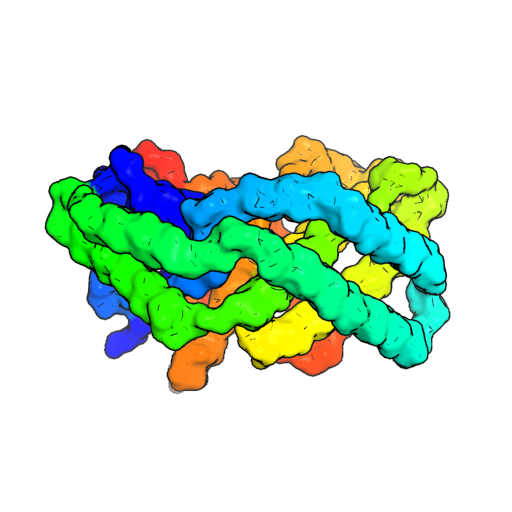1
ATOM 1659 N N . SER A 1 204 ? 3.139 -6.827 -15.446 1.00 82.00 204 SER A N 1
ATOM 1660 C CA . SER A 1 204 ? 3.360 -8.178 -14.925 1.00 82.00 204 SER A CA 1
ATOM 1661 C C . SER A 1 204 ? 3.210 -8.194 -13.405 1.00 82.00 204 SER A C 1
ATOM 1663 O O . SER A 1 204 ? 2.401 -8.948 -12.873 1.00 82.00 204 SER A O 1
ATOM 1665 N N . LEU A 1 205 ? 3.935 -7.322 -12.700 1.00 84.31 205 LEU A N 1
ATOM 1666 C CA . LEU A 1 205 ? 3.887 -7.215 -11.243 1.00 84.31 205 LEU A CA 1
ATOM 1667 C C . LEU A 1 205 ? 2.462 -6.966 -10.734 1.00 84.31 205 LEU A C 1
ATOM 1669 O O . LEU A 1 205 ? 2.033 -7.606 -9.781 1.00 84.31 205 LEU A O 1
ATOM 1673 N N . PHE A 1 206 ? 1.709 -6.105 -11.411 1.00 80.19 206 PHE A N 1
ATOM 1674 C CA . PHE A 1 206 ? 0.322 -5.811 -11.090 1.00 80.19 206 PHE A CA 1
ATOM 1675 C C . PHE A 1 206 ? -0.582 -7.049 -11.246 1.00 80.19 206 PHE A C 1
ATOM 1677 O O . PHE A 1 206 ? -1.384 -7.340 -10.355 1.00 80.19 206 PHE A O 1
ATOM 1684 N N . ALA A 1 207 ? -0.415 -7.826 -12.322 1.00 79.00 207 ALA A N 1
ATOM 1685 C CA . ALA A 1 207 ? -1.131 -9.089 -12.513 1.00 79.00 207 ALA A CA 1
ATOM 1686 C C . ALA A 1 207 ? -0.788 -10.133 -11.430 1.00 79.00 207 ALA A C 1
ATOM 1688 O O . ALA A 1 207 ? -1.685 -10.797 -10.909 1.00 79.00 207 ALA A O 1
ATOM 1689 N N . PHE A 1 208 ? 0.484 -10.246 -11.030 1.00 85.44 208 PHE A N 1
ATOM 1690 C CA . PHE A 1 208 ? 0.886 -11.148 -9.942 1.00 85.44 208 PHE A CA 1
ATOM 1691 C C . PHE A 1 208 ? 0.367 -10.684 -8.585 1.00 85.44 208 PHE A C 1
ATOM 1693 O O . PHE A 1 208 ? -0.159 -11.495 -7.829 1.00 85.44 208 PHE A O 1
ATOM 1700 N N . SER A 1 209 ? 0.437 -9.387 -8.283 1.00 83.00 209 SER A N 1
ATOM 1701 C CA . SER A 1 209 ? -0.175 -8.840 -7.074 1.00 83.00 209 SER A CA 1
ATOM 1702 C C . SER A 1 209 ? -1.675 -9.141 -7.031 1.00 83.00 209 SER A C 1
ATOM 1704 O O . SER A 1 209 ? -2.182 -9.522 -5.984 1.00 83.00 209 SER A O 1
ATOM 1706 N N . HIS A 1 210 ? -2.394 -9.085 -8.154 1.00 78.62 210 HIS A N 1
ATOM 1707 C CA . HIS A 1 210 ? -3.803 -9.493 -8.197 1.00 78.62 210 HIS A CA 1
ATOM 1708 C C . HIS A 1 210 ? -4.023 -10.969 -7.828 1.00 78.62 210 HIS A C 1
ATOM 1710 O O . HIS A 1 210 ? -4.892 -11.275 -7.012 1.00 78.62 210 HIS A O 1
ATOM 1716 N N . ASP A 1 211 ? -3.222 -11.885 -8.379 1.00 82.62 211 ASP A N 1
ATOM 1717 C CA . ASP A 1 211 ? -3.286 -13.312 -8.028 1.00 82.62 211 ASP A CA 1
ATOM 1718 C C . ASP A 1 211 ? -3.029 -13.548 -6.530 1.00 82.62 211 ASP A C 1
ATOM 1720 O O . ASP A 1 211 ? -3.765 -14.286 -5.871 1.00 82.62 211 ASP A O 1
ATOM 1724 N N . LYS A 1 212 ? -2.024 -12.876 -5.960 1.00 84.50 212 LYS A N 1
ATOM 1725 C CA . LYS A 1 212 ? -1.718 -12.970 -4.526 1.00 84.50 212 LYS A CA 1
ATOM 1726 C C . LYS A 1 212 ? -2.814 -12.368 -3.659 1.00 84.50 212 LYS A C 1
ATOM 1728 O O . LYS A 1 212 ? -3.168 -12.951 -2.638 1.00 84.50 212 LYS A O 1
ATOM 1733 N N . PHE A 1 213 ? -3.401 -11.260 -4.099 1.00 78.38 213 PHE A N 1
ATOM 1734 C CA . PHE A 1 213 ? -4.545 -10.654 -3.434 1.00 78.38 213 PHE A CA 1
ATOM 1735 C C . PHE A 1 213 ? -5.726 -11.636 -3.344 1.00 78.38 213 PHE A C 1
ATOM 1737 O O . PHE A 1 213 ? -6.276 -11.843 -2.265 1.00 78.38 213 PHE A O 1
ATOM 1744 N N . ILE A 1 214 ? -6.067 -12.323 -4.441 1.00 76.44 214 ILE A N 1
ATOM 1745 C CA . ILE A 1 214 ? -7.125 -13.355 -4.447 1.00 76.44 214 ILE A CA 1
ATOM 1746 C C . ILE A 1 214 ? -6.810 -14.504 -3.475 1.00 76.44 214 ILE A C 1
ATOM 1748 O O . ILE A 1 214 ? -7.723 -15.107 -2.913 1.00 76.44 214 ILE A O 1
ATOM 1752 N N . LYS A 1 215 ? -5.527 -14.791 -3.240 1.00 79.75 215 LYS A N 1
ATOM 1753 C CA . LYS A 1 215 ? -5.054 -15.805 -2.284 1.00 79.75 215 LYS A CA 1
ATOM 1754 C C . LYS A 1 215 ? -5.026 -15.315 -0.828 1.00 79.75 215 LYS A C 1
ATOM 1756 O O . LYS A 1 215 ? -4.502 -16.025 0.026 1.00 79.75 215 LYS A O 1
ATOM 1761 N N . GLY A 1 216 ? -5.585 -14.138 -0.543 1.00 75.31 216 GLY A N 1
ATOM 1762 C CA . GLY A 1 216 ? -5.726 -13.594 0.810 1.00 75.31 216 GLY A CA 1
ATOM 1763 C C . GLY A 1 216 ? -4.520 -12.798 1.304 1.00 75.31 216 GLY A C 1
ATOM 1764 O O . GLY A 1 216 ? -4.360 -12.635 2.508 1.00 75.31 216 GLY A O 1
ATOM 1765 N N . TYR A 1 217 ? -3.647 -12.341 0.403 1.00 78.44 217 TYR A N 1
ATOM 1766 C CA . TYR A 1 217 ? -2.527 -11.481 0.777 1.00 78.44 217 TYR A CA 1
ATOM 1767 C C . TYR A 1 217 ? -3.010 -10.032 0.860 1.00 78.44 217 TYR A C 1
ATOM 1769 O O . TYR A 1 217 ? -3.690 -9.548 -0.048 1.00 78.44 217 TYR A O 1
ATOM 1777 N N . ASP A 1 218 ? -2.569 -9.313 1.888 1.00 74.44 218 ASP A N 1
ATOM 1778 C CA . ASP A 1 218 ? -2.828 -7.881 2.020 1.00 74.44 218 ASP A CA 1
ATOM 1779 C C . ASP A 1 218 ? -1.752 -7.096 1.266 1.00 74.44 218 ASP A C 1
ATOM 1781 O O . ASP A 1 218 ? -0.561 -7.155 1.583 1.00 74.44 218 ASP A O 1
ATOM 1785 N N . LEU A 1 219 ? -2.156 -6.390 0.209 1.00 75.75 219 LEU A N 1
ATOM 1786 C CA . LEU A 1 219 ? -1.240 -5.777 -0.756 1.00 75.75 219 LEU A CA 1
ATOM 1787 C C . LEU A 1 219 ? -1.532 -4.292 -0.966 1.00 75.75 219 LEU A C 1
ATOM 1789 O O . LEU A 1 219 ? -2.663 -3.900 -1.241 1.00 75.75 219 LEU A O 1
ATOM 1793 N N . ASN A 1 220 ? -0.500 -3.453 -0.962 1.00 74.38 220 ASN A N 1
ATOM 1794 C CA . ASN A 1 220 ? -0.626 -2.023 -1.229 1.00 74.38 220 ASN A CA 1
ATOM 1795 C C . ASN A 1 220 ? -0.483 -1.724 -2.733 1.00 74.38 220 ASN A C 1
ATOM 1797 O O . ASN A 1 220 ? 0.574 -1.328 -3.231 1.00 74.38 220 ASN A O 1
ATOM 1801 N N . PHE A 1 221 ? -1.584 -1.887 -3.471 1.00 74.88 221 PHE A N 1
ATOM 1802 C CA . PHE A 1 221 ? -1.633 -1.559 -4.902 1.00 74.88 221 PHE A CA 1
ATOM 1803 C C . PHE A 1 221 ? -1.356 -0.080 -5.191 1.00 74.88 221 PHE A C 1
ATOM 1805 O O . PHE A 1 221 ? -0.846 0.233 -6.267 1.00 74.88 221 PHE A O 1
ATOM 1812 N N . ALA A 1 222 ? -1.638 0.835 -4.255 1.00 74.94 222 ALA A N 1
ATOM 1813 C CA . ALA A 1 222 ? -1.385 2.256 -4.480 1.00 74.94 222 ALA A CA 1
ATOM 1814 C C . ALA A 1 222 ? 0.104 2.548 -4.679 1.00 74.94 222 ALA A C 1
ATOM 1816 O O . ALA A 1 222 ? 0.438 3.442 -5.448 1.00 74.94 222 ALA A O 1
ATOM 1817 N N . ARG A 1 223 ? 1.001 1.768 -4.065 1.00 77.25 223 ARG A N 1
ATOM 1818 C CA . ARG A 1 223 ? 2.452 1.917 -4.259 1.00 77.25 223 ARG A CA 1
ATOM 1819 C C . ARG A 1 223 ? 2.908 1.497 -5.653 1.00 77.25 223 ARG A C 1
ATOM 1821 O O . ARG A 1 223 ? 3.719 2.195 -6.256 1.00 77.25 223 ARG A O 1
ATOM 1828 N N . LEU A 1 224 ? 2.358 0.403 -6.185 1.00 77.94 224 LEU A N 1
ATOM 1829 C CA . LEU A 1 224 ? 2.607 -0.012 -7.574 1.00 77.94 224 LEU A CA 1
ATOM 1830 C C . LEU A 1 224 ? 2.156 1.068 -8.555 1.00 77.94 224 LEU A C 1
ATOM 1832 O O . LEU A 1 224 ? 2.884 1.443 -9.474 1.00 77.94 224 LEU A O 1
ATOM 1836 N N . ILE A 1 225 ? 0.952 1.576 -8.315 1.00 76.19 225 ILE A N 1
ATOM 1837 C CA . ILE A 1 225 ? 0.304 2.604 -9.117 1.00 76.19 225 ILE A CA 1
ATOM 1838 C C . ILE A 1 225 ? 1.092 3.921 -9.072 1.00 76.19 225 ILE A C 1
ATOM 1840 O O . ILE A 1 225 ? 1.387 4.500 -10.120 1.00 76.19 225 ILE A O 1
ATOM 1844 N N . ASP A 1 226 ? 1.473 4.370 -7.875 1.00 77.75 226 ASP A N 1
ATOM 1845 C CA . ASP A 1 226 ? 2.281 5.572 -7.685 1.00 77.75 226 ASP A CA 1
ATOM 1846 C C . ASP A 1 226 ? 3.627 5.442 -8.407 1.00 77.75 226 ASP A C 1
ATOM 1848 O O . ASP A 1 226 ? 3.974 6.274 -9.245 1.00 77.75 226 ASP A O 1
ATOM 1852 N N . SER A 1 227 ? 4.342 4.335 -8.184 1.00 77.69 227 SER A N 1
ATOM 1853 C CA . SER A 1 227 ? 5.632 4.070 -8.829 1.00 77.69 227 SER A CA 1
ATOM 1854 C C . SER A 1 227 ? 5.539 4.120 -10.362 1.00 77.69 227 SER A C 1
ATOM 1856 O O . SER A 1 227 ? 6.374 4.760 -11.021 1.00 77.69 227 SER A O 1
ATOM 1858 N N . ARG A 1 228 ? 4.480 3.532 -10.942 1.00 78.38 228 ARG A N 1
ATOM 1859 C CA . ARG A 1 228 ? 4.193 3.588 -12.387 1.00 78.38 228 ARG A CA 1
ATOM 1860 C C . ARG A 1 228 ? 3.998 5.024 -12.863 1.00 78.38 228 ARG A C 1
ATOM 1862 O O . ARG A 1 228 ? 4.649 5.457 -13.820 1.00 78.38 228 ARG A O 1
ATOM 1869 N N . TYR A 1 229 ? 3.101 5.756 -12.207 1.00 77.81 229 TYR A N 1
ATOM 1870 C CA . TYR A 1 229 ? 2.702 7.099 -12.620 1.00 77.81 229 TYR A CA 1
ATOM 1871 C C . TYR A 1 229 ? 3.839 8.112 -12.444 1.00 77.81 229 TYR A C 1
ATOM 1873 O O . TYR A 1 229 ? 4.091 8.944 -13.326 1.00 77.81 229 TYR A O 1
ATOM 1881 N N . TYR A 1 230 ? 4.579 8.013 -11.343 1.00 79.56 230 TYR A N 1
ATOM 1882 C CA . TYR A 1 230 ? 5.759 8.826 -11.084 1.00 79.56 230 TYR A CA 1
ATOM 1883 C C . TYR A 1 230 ? 6.837 8.589 -12.152 1.00 79.56 230 TYR A C 1
ATOM 1885 O O . TYR A 1 230 ? 7.341 9.551 -12.740 1.00 79.56 230 TYR A O 1
ATOM 1893 N N . SER A 1 231 ? 7.114 7.326 -12.498 1.00 78.62 231 SER A N 1
ATOM 1894 C CA . SER A 1 231 ? 8.072 6.963 -13.556 1.00 78.62 231 SER A CA 1
ATOM 1895 C C . SER A 1 231 ? 7.651 7.477 -14.938 1.00 78.62 231 SER A C 1
ATOM 1897 O O . SER A 1 231 ? 8.474 8.047 -15.663 1.00 78.62 231 SER A O 1
ATOM 1899 N N . TYR A 1 232 ? 6.365 7.351 -15.290 1.00 79.50 232 TYR A N 1
ATOM 1900 C CA . TYR A 1 232 ? 5.806 7.924 -16.521 1.00 79.50 232 TYR A CA 1
ATOM 1901 C C . TYR A 1 232 ? 6.017 9.438 -16.568 1.00 79.50 232 TYR A C 1
ATOM 1903 O O . TYR A 1 232 ? 6.558 9.983 -17.534 1.00 79.50 232 TYR A O 1
ATOM 1911 N N . THR A 1 233 ? 5.649 10.128 -15.489 1.00 79.62 233 THR A N 1
ATOM 1912 C CA . THR A 1 233 ? 5.715 11.588 -15.434 1.00 79.62 233 THR A CA 1
ATOM 1913 C C . THR A 1 233 ? 7.158 12.090 -15.525 1.00 79.62 233 THR A C 1
ATOM 1915 O O . THR A 1 233 ? 7.428 13.079 -16.213 1.00 79.62 233 THR A O 1
ATOM 1918 N N . GLN A 1 234 ? 8.112 11.382 -14.912 1.00 84.38 234 GLN A N 1
ATOM 1919 C CA . GLN A 1 234 ? 9.542 11.654 -15.077 1.00 84.38 234 GLN A CA 1
ATOM 1920 C C . GLN A 1 234 ? 10.013 11.490 -16.528 1.00 84.38 234 GLN A C 1
ATOM 1922 O O . GLN A 1 234 ? 10.797 12.319 -16.997 1.00 84.38 234 GLN A O 1
ATOM 1927 N N . ALA A 1 235 ? 9.535 10.468 -17.247 1.00 82.25 235 ALA A N 1
ATOM 1928 C CA . ALA A 1 235 ? 9.877 10.261 -18.656 1.00 82.25 235 ALA A CA 1
ATOM 1929 C C . ALA A 1 235 ? 9.377 11.426 -19.520 1.00 82.25 235 ALA A C 1
ATOM 1931 O O . ALA A 1 235 ? 10.155 12.036 -20.256 1.00 82.25 235 ALA A O 1
ATOM 1932 N N . ILE A 1 236 ? 8.109 11.813 -19.349 1.00 81.62 236 ILE A N 1
ATOM 1933 C CA . ILE A 1 236 ? 7.514 12.957 -20.050 1.00 81.62 236 ILE A CA 1
ATOM 1934 C C . ILE A 1 236 ? 8.269 14.258 -19.748 1.00 81.62 236 ILE A C 1
ATOM 1936 O O . ILE A 1 236 ? 8.580 15.033 -20.654 1.00 81.62 236 ILE A O 1
ATOM 1940 N N . ALA A 1 237 ? 8.618 14.499 -18.483 1.00 86.00 237 ALA A N 1
ATOM 1941 C CA . ALA A 1 237 ? 9.306 15.717 -18.058 1.00 86.00 237 ALA A CA 1
ATOM 1942 C C . ALA A 1 237 ? 10.747 15.848 -18.593 1.00 86.00 237 ALA A C 1
ATOM 1944 O O . ALA A 1 237 ? 11.354 16.916 -18.448 1.00 86.00 237 ALA A O 1
ATOM 1945 N N . LYS A 1 238 ? 11.308 14.799 -19.212 1.00 85.38 238 LYS A N 1
ATOM 1946 C CA . LYS A 1 238 ? 12.602 14.848 -19.911 1.00 85.38 238 LYS A CA 1
ATOM 1947 C C . LYS A 1 238 ? 12.486 15.276 -21.368 1.00 85.38 238 LYS A C 1
ATOM 1949 O O . LYS A 1 238 ? 13.478 15.743 -21.937 1.00 85.38 238 LYS A O 1
ATOM 1954 N N . ASP A 1 239 ? 11.299 15.203 -21.961 1.00 82.38 239 ASP A N 1
ATOM 1955 C CA . ASP A 1 239 ? 11.071 15.673 -23.318 1.00 82.38 239 ASP A CA 1
ATOM 1956 C C . ASP A 1 239 ? 10.263 16.971 -23.369 1.00 82.38 239 ASP A C 1
ATOM 1958 O O . ASP A 1 239 ? 9.039 16.976 -23.370 1.00 82.38 239 ASP A O 1
ATOM 1962 N N . LYS A 1 240 ? 10.976 18.098 -23.504 1.00 86.06 240 LYS A N 1
ATOM 1963 C CA . LYS A 1 240 ? 10.384 19.437 -23.685 1.00 86.06 240 LYS A CA 1
ATOM 1964 C C . LYS A 1 240 ? 9.409 19.545 -24.864 1.00 86.06 240 LYS A C 1
ATOM 1966 O O . LYS A 1 240 ? 8.624 20.484 -24.891 1.00 86.06 240 LYS A O 1
ATOM 1971 N N . LYS A 1 241 ? 9.503 18.648 -25.852 1.00 85.25 241 LYS A N 1
ATOM 1972 C CA . LYS A 1 241 ? 8.611 18.632 -27.019 1.00 85.25 241 LYS A CA 1
ATOM 1973 C C . LYS A 1 241 ? 7.345 17.807 -26.780 1.00 85.25 241 LYS A C 1
ATOM 1975 O O . LYS A 1 241 ? 6.426 17.887 -27.588 1.00 85.25 241 LYS A O 1
ATOM 1980 N N . HIS A 1 242 ? 7.286 17.033 -25.696 1.00 78.88 242 HIS A N 1
ATOM 1981 C CA . HIS A 1 242 ? 6.121 16.222 -25.394 1.00 78.88 242 HIS A CA 1
ATOM 1982 C C . HIS A 1 242 ? 4.924 17.127 -25.050 1.00 78.88 242 HIS A C 1
ATOM 1984 O O . HIS A 1 242 ? 5.077 18.026 -24.216 1.00 78.88 242 HIS A O 1
ATOM 1990 N N . PRO A 1 243 ? 3.718 16.883 -25.599 1.00 77.38 243 PRO A N 1
ATOM 1991 C CA . PRO A 1 243 ? 2.544 17.734 -25.363 1.00 77.38 243 PRO A CA 1
ATOM 1992 C C . PRO A 1 243 ? 2.189 17.919 -23.880 1.00 77.38 243 PRO A C 1
ATOM 1994 O O . PRO A 1 243 ? 1.633 18.936 -23.480 1.00 77.38 243 PRO A O 1
ATOM 1997 N N . GLN A 1 244 ? 2.537 16.937 -23.047 1.00 78.12 244 GLN A N 1
ATOM 1998 C CA . GLN A 1 244 ? 2.266 16.941 -21.606 1.00 78.12 244 GLN A CA 1
ATOM 1999 C C . GLN A 1 244 ? 3.437 17.454 -20.745 1.00 78.12 244 GLN A C 1
ATOM 2001 O O . GLN A 1 244 ? 3.348 17.400 -19.520 1.00 78.12 244 GLN A O 1
ATOM 2006 N N . TYR A 1 245 ? 4.525 17.963 -21.340 1.00 82.06 245 TYR A N 1
ATOM 2007 C CA . TYR A 1 245 ? 5.736 18.383 -20.616 1.00 82.06 245 TYR A CA 1
ATOM 2008 C C . TYR A 1 245 ? 5.447 19.347 -19.454 1.00 82.06 245 TYR A C 1
ATOM 2010 O O . TYR A 1 245 ? 5.874 19.102 -18.324 1.00 82.06 245 TYR A O 1
ATOM 2018 N N . THR A 1 246 ? 4.702 20.427 -19.711 1.00 82.81 246 THR A N 1
ATOM 2019 C CA . THR A 1 246 ? 4.403 21.455 -18.700 1.00 82.81 246 THR A CA 1
ATOM 2020 C C . THR A 1 246 ? 3.613 20.872 -17.531 1.00 82.81 246 THR A C 1
ATOM 2022 O O . THR A 1 246 ? 3.964 21.096 -16.374 1.00 82.81 246 THR A O 1
ATOM 2025 N N . ARG A 1 247 ? 2.599 20.048 -17.830 1.00 79.19 247 ARG A N 1
ATOM 2026 C CA . ARG A 1 247 ? 1.786 19.355 -16.821 1.00 79.19 247 ARG A CA 1
ATOM 2027 C C . ARG A 1 247 ? 2.629 18.383 -15.994 1.00 79.19 247 ARG A C 1
ATOM 2029 O O . ARG A 1 247 ? 2.506 18.362 -14.775 1.00 79.19 247 ARG A O 1
ATOM 2036 N N . ALA A 1 248 ? 3.512 17.623 -16.641 1.00 80.19 248 ALA A N 1
ATOM 2037 C CA . ALA A 1 248 ? 4.407 16.688 -15.968 1.00 80.19 248 ALA A CA 1
ATOM 2038 C C . ALA A 1 248 ? 5.382 17.404 -15.020 1.00 80.19 248 ALA A C 1
ATOM 2040 O O . ALA A 1 248 ? 5.559 16.990 -13.877 1.00 80.19 248 ALA A O 1
ATOM 2041 N N . LYS A 1 249 ? 5.972 18.525 -15.456 1.00 86.94 249 LYS A N 1
ATOM 2042 C CA . LYS A 1 249 ? 6.829 19.367 -14.607 1.00 86.94 249 LYS A CA 1
ATOM 2043 C C . LYS A 1 249 ? 6.081 19.933 -13.404 1.00 86.94 249 LYS A C 1
ATOM 2045 O O . LYS A 1 249 ? 6.618 19.903 -12.300 1.00 86.94 249 LYS A O 1
ATOM 2050 N N . GLN A 1 250 ? 4.862 20.422 -13.616 1.00 83.69 250 GLN A N 1
ATOM 2051 C CA . GLN A 1 250 ? 4.025 20.941 -12.540 1.00 83.69 250 GLN A CA 1
ATOM 2052 C C . GLN A 1 250 ? 3.690 19.846 -11.521 1.00 83.69 250 GLN A C 1
ATOM 2054 O O . GLN A 1 250 ? 3.906 20.056 -10.330 1.00 83.69 250 GLN A O 1
ATOM 2059 N N . PHE A 1 251 ? 3.263 18.665 -11.980 1.00 82.19 251 PHE A N 1
ATOM 2060 C CA . PHE A 1 251 ? 3.006 17.522 -11.103 1.00 82.19 251 PHE A CA 1
ATOM 2061 C C . PHE A 1 251 ? 4.240 17.166 -10.268 1.00 82.19 251 PHE A C 1
ATOM 2063 O O . PHE A 1 251 ? 4.156 17.152 -9.047 1.00 82.19 251 PHE A O 1
ATOM 2070 N N . LEU A 1 252 ? 5.407 16.974 -10.896 1.00 84.12 252 LEU A N 1
ATOM 2071 C CA . LEU A 1 252 ? 6.641 16.602 -10.188 1.00 84.12 252 LEU A CA 1
ATOM 2072 C C . LEU A 1 252 ? 7.115 17.657 -9.178 1.00 84.12 252 LEU A C 1
ATOM 2074 O O . LEU A 1 252 ? 7.846 17.323 -8.254 1.00 84.12 252 LEU A O 1
ATOM 2078 N N . SER A 1 253 ? 6.735 18.925 -9.354 1.00 86.19 253 SER A N 1
ATOM 2079 C CA . SER A 1 253 ? 7.069 19.987 -8.396 1.00 86.19 253 SER A CA 1
ATOM 2080 C C . SER A 1 253 ? 6.184 19.989 -7.146 1.00 86.19 253 SER A C 1
ATOM 2082 O O . SER A 1 253 ? 6.574 20.546 -6.124 1.00 86.19 253 SER A O 1
ATOM 2084 N N . GLN A 1 254 ? 4.996 19.388 -7.234 1.00 81.19 254 GLN A N 1
ATOM 2085 C CA . GLN A 1 254 ? 3.978 19.401 -6.180 1.00 81.19 254 GLN A CA 1
ATOM 2086 C C . GLN A 1 254 ? 3.819 18.032 -5.513 1.00 81.19 254 GLN A C 1
ATOM 2088 O O . GLN A 1 254 ? 3.457 17.952 -4.343 1.00 81.19 254 GLN A O 1
ATOM 2093 N N . TYR A 1 255 ? 4.081 16.961 -6.258 1.00 80.19 255 TYR A N 1
ATOM 2094 C CA . TYR A 1 255 ? 3.855 15.597 -5.824 1.00 80.19 255 TYR A CA 1
ATOM 2095 C C . TYR A 1 255 ? 5.018 15.061 -4.993 1.00 80.19 255 TYR A C 1
ATOM 2097 O O . TYR A 1 255 ? 6.182 15.157 -5.388 1.00 80.19 255 TYR A O 1
ATOM 2105 N N . LYS A 1 256 ? 4.685 14.443 -3.860 1.00 77.12 256 LYS A N 1
ATOM 2106 C CA . LYS A 1 256 ? 5.624 13.702 -3.021 1.00 77.12 256 LYS A CA 1
ATOM 2107 C C . LYS A 1 256 ? 5.305 12.209 -3.154 1.00 77.12 256 LYS A C 1
ATOM 2109 O O . LYS A 1 256 ? 4.231 11.813 -2.698 1.00 77.12 256 LYS A O 1
ATOM 2114 N N . PRO A 1 257 ? 6.179 11.409 -3.792 1.00 75.38 257 PRO A N 1
ATOM 2115 C CA . PRO A 1 257 ? 5.971 9.969 -3.894 1.00 75.38 257 PRO A CA 1
ATOM 2116 C C . PRO A 1 257 ? 6.077 9.313 -2.521 1.00 75.38 257 PRO A C 1
ATOM 2118 O O . PRO A 1 257 ? 6.749 9.845 -1.632 1.00 75.38 257 PRO A O 1
ATOM 2121 N N . TYR A 1 258 ? 5.456 8.144 -2.374 1.00 74.31 258 TYR A N 1
ATOM 2122 C CA . TYR A 1 258 ? 5.581 7.358 -1.149 1.00 74.31 258 TYR A CA 1
ATOM 2123 C C . TYR A 1 258 ? 7.041 7.001 -0.882 1.00 74.31 258 TYR A C 1
ATOM 2125 O O . TYR A 1 258 ? 7.755 6.514 -1.767 1.00 74.31 258 TYR A O 1
ATOM 2133 N N . HIS A 1 259 ? 7.487 7.175 0.357 1.00 71.75 259 HIS A N 1
ATOM 2134 C CA . HIS A 1 259 ? 8.804 6.726 0.761 1.00 71.75 259 HIS A CA 1
ATOM 2135 C C . HIS A 1 259 ? 8.863 5.188 0.710 1.00 71.75 259 HIS A C 1
ATOM 2137 O O . HIS A 1 259 ? 8.058 4.503 1.355 1.00 71.75 259 HIS A O 1
ATOM 2143 N N . PRO A 1 260 ? 9.827 4.603 -0.032 1.00 64.19 260 PRO A N 1
ATOM 2144 C CA . PRO A 1 260 ? 10.055 3.155 -0.098 1.00 64.19 260 PRO A CA 1
ATOM 2145 C C . PRO A 1 260 ? 10.179 2.480 1.273 1.00 64.19 260 PRO A C 1
ATOM 2147 O O . PRO A 1 260 ? 9.766 1.339 1.438 1.00 64.19 260 PRO A O 1
ATOM 2150 N N . ASN A 1 261 ? 10.685 3.220 2.263 1.00 62.47 261 ASN A N 1
ATOM 2151 C CA . ASN A 1 261 ? 11.184 2.665 3.519 1.00 62.47 261 ASN A CA 1
ATOM 2152 C C . ASN A 1 261 ? 10.314 2.987 4.749 1.00 62.47 261 ASN A C 1
ATOM 2154 O O . ASN A 1 261 ? 10.685 2.595 5.852 1.00 62.47 261 ASN A O 1
ATOM 2158 N N . SER A 1 262 ? 9.228 3.751 4.603 1.00 62.19 262 SER A N 1
ATOM 2159 C CA . SER A 1 262 ? 8.414 4.192 5.751 1.00 62.19 262 SER A CA 1
ATOM 2160 C C . SER A 1 262 ? 6.912 4.179 5.500 1.00 62.19 262 SER A C 1
ATOM 2162 O O . SER A 1 262 ? 6.178 3.844 6.417 1.00 62.19 262 SER A O 1
ATOM 2164 N N . ASP A 1 263 ? 6.461 4.438 4.273 1.00 64.62 263 ASP A N 1
ATOM 2165 C CA . ASP A 1 263 ? 5.041 4.730 4.014 1.00 64.62 263 ASP A CA 1
ATOM 2166 C C . ASP A 1 263 ? 4.264 3.468 3.595 1.00 64.62 263 ASP A C 1
ATOM 2168 O O . ASP A 1 263 ? 3.562 3.433 2.577 1.00 64.62 263 ASP A O 1
ATOM 2172 N N . LEU A 1 264 ? 4.516 2.339 4.259 1.00 63.34 264 LEU A N 1
ATOM 2173 C CA . LEU A 1 264 ? 3.990 1.038 3.820 1.00 63.34 264 LEU A CA 1
ATOM 2174 C C . LEU A 1 264 ? 2.465 0.947 3.961 1.00 63.34 264 LEU A C 1
ATOM 2176 O O . LEU A 1 264 ? 1.848 0.188 3.212 1.00 63.34 264 LEU A O 1
ATOM 2180 N N . CYS A 1 265 ? 1.868 1.767 4.829 1.00 60.59 265 CYS A N 1
ATOM 2181 C CA . CYS A 1 265 ? 0.446 1.725 5.177 1.00 60.59 265 CYS A CA 1
ATOM 2182 C C . CYS A 1 265 ? -0.339 2.924 4.621 1.00 60.59 265 CYS A C 1
ATOM 2184 O O . CYS A 1 265 ? -1.551 2.838 4.452 1.00 60.59 265 CYS A O 1
ATOM 2186 N N . ASP A 1 266 ? 0.338 4.005 4.221 1.00 58.41 266 ASP A N 1
ATOM 2187 C CA . ASP A 1 266 ? -0.289 5.240 3.712 1.00 58.41 266 ASP A CA 1
ATOM 2188 C C . ASP A 1 266 ? -1.041 5.079 2.363 1.00 58.41 266 ASP A C 1
ATOM 2190 O O . ASP A 1 266 ? -1.513 6.051 1.764 1.00 58.41 266 ASP A O 1
ATOM 2194 N N . GLY A 1 267 ? -1.111 3.863 1.812 1.00 57.81 267 GLY A N 1
ATOM 2195 C CA . GLY A 1 267 ? -1.618 3.587 0.465 1.00 57.81 267 GLY A CA 1
ATOM 2196 C C . GLY A 1 267 ? -2.583 2.413 0.366 1.00 57.81 267 GLY A C 1
ATOM 2197 O O . GLY A 1 267 ? -2.839 1.939 -0.737 1.00 57.81 267 GLY A O 1
ATOM 2198 N N . GLU A 1 268 ? -3.138 1.910 1.466 1.00 65.94 268 GLU A N 1
ATOM 2199 C CA . GLU A 1 268 ? -3.940 0.675 1.454 1.00 65.94 268 GLU A CA 1
ATOM 2200 C C . GLU A 1 268 ? -5.356 0.836 0.889 1.00 65.94 268 GLU A C 1
ATOM 2202 O O . GLU A 1 268 ? -6.354 0.328 1.395 1.00 65.94 268 GLU A O 1
ATOM 2207 N N . LEU A 1 269 ? -5.443 1.516 -0.238 1.00 60.59 269 LEU A N 1
ATOM 2208 C CA . LEU A 1 269 ? -6.649 1.771 -0.982 1.00 60.59 269 LEU A CA 1
ATOM 2209 C C . LEU A 1 269 ? -7.286 0.481 -1.529 1.00 60.59 269 LEU A C 1
ATOM 2211 O O . LEU A 1 269 ? -8.438 0.508 -1.951 1.00 60.59 269 LEU A O 1
ATOM 2215 N N . ILE A 1 270 ? -6.596 -0.668 -1.497 1.00 57.12 270 ILE A N 1
ATOM 2216 C CA . ILE A 1 270 ? -7.245 -1.943 -1.818 1.00 57.12 270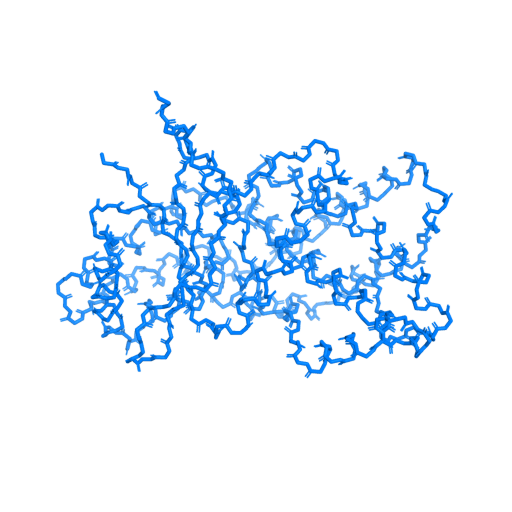 ILE A CA 1
ATOM 2217 C C . ILE A 1 270 ? -8.325 -2.315 -0.804 1.00 57.12 270 ILE A C 1
ATOM 2219 O O . ILE A 1 270 ? -9.334 -2.881 -1.204 1.00 57.12 270 ILE A O 1
ATOM 2223 N N . HIS A 1 271 ? -8.198 -1.912 0.462 1.00 63.81 271 HIS A N 1
ATOM 2224 C CA . HIS A 1 271 ? -9.242 -2.106 1.468 1.00 63.81 271 HIS A CA 1
ATOM 2225 C C . HIS A 1 271 ? -10.570 -1.488 1.025 1.00 63.81 271 HIS A C 1
ATOM 2227 O O . HIS A 1 271 ? -11.625 -2.104 1.168 1.00 63.81 271 HIS A O 1
ATOM 2233 N N . PHE A 1 272 ? -10.513 -0.339 0.349 1.00 64.88 272 PHE A N 1
ATOM 2234 C CA . PHE A 1 272 ? -11.666 0.244 -0.331 1.00 64.88 272 PHE A CA 1
ATOM 2235 C C . PHE A 1 272 ? -12.138 -0.513 -1.564 1.00 64.88 272 PHE A C 1
ATOM 2237 O O . PHE A 1 272 ? -13.308 -0.440 -1.910 1.00 64.88 272 PHE A O 1
ATOM 2244 N N . ALA A 1 273 ? -11.268 -1.196 -2.290 1.00 57.41 273 ALA A N 1
ATOM 2245 C CA . ALA A 1 273 ? -11.679 -1.944 -3.468 1.00 57.41 273 ALA A CA 1
ATOM 2246 C C . ALA A 1 273 ? -12.186 -3.358 -3.120 1.00 57.41 273 ALA A C 1
ATOM 2248 O O . ALA A 1 273 ? -12.895 -3.955 -3.922 1.00 57.41 273 ALA A O 1
ATOM 2249 N N . THR A 1 274 ? -11.843 -3.922 -1.955 1.00 55.03 274 THR A N 1
ATOM 2250 C CA . THR A 1 274 ? -11.985 -5.371 -1.729 1.00 55.03 274 THR A CA 1
ATOM 2251 C C . THR A 1 274 ? -12.620 -5.786 -0.409 1.00 55.03 274 THR A C 1
ATOM 2253 O O . THR A 1 274 ? -13.390 -6.745 -0.420 1.00 55.03 274 THR A O 1
ATOM 2256 N N . LEU A 1 275 ? -12.417 -5.071 0.704 1.00 55.59 275 LEU A N 1
ATOM 2257 C CA . LEU A 1 275 ? -13.090 -5.413 1.969 1.00 55.59 275 LEU A CA 1
ATOM 2258 C C . LEU A 1 275 ? -14.592 -5.158 1.906 1.00 55.59 275 LEU A C 1
ATOM 2260 O O . LEU A 1 275 ? -15.381 -5.858 2.538 1.00 55.59 275 LEU A O 1
ATOM 2264 N N . GLY A 1 276 ? -15.004 -4.194 1.084 1.00 53.72 276 GLY A N 1
ATOM 2265 C CA . GLY A 1 276 ? -16.410 -4.029 0.759 1.00 53.72 276 GLY A CA 1
ATOM 2266 C C . GLY A 1 276 ? -16.981 -5.223 -0.002 1.00 53.72 276 GLY A C 1
ATOM 2267 O O . GLY A 1 276 ? -18.181 -5.413 0.067 1.00 53.72 276 GLY A O 1
ATOM 2268 N N . LYS A 1 277 ? -16.170 -6.051 -0.683 1.00 44.88 277 LYS A N 1
ATOM 2269 C CA . LYS A 1 277 ? -16.630 -7.088 -1.622 1.00 44.88 277 LYS A CA 1
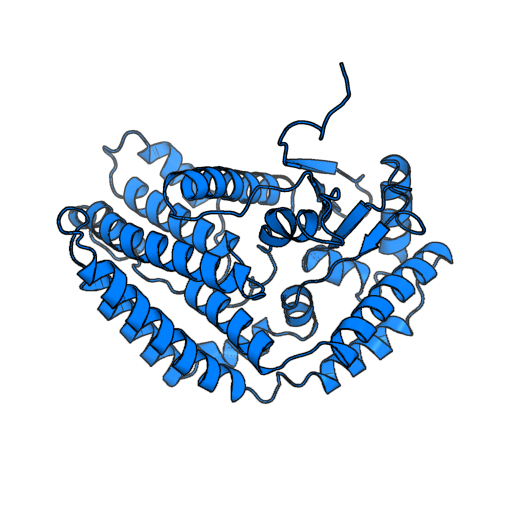ATOM 2270 C C . LYS A 1 277 ? -16.956 -8.446 -0.976 1.00 44.88 277 LYS A C 1
ATOM 2272 O O . LYS A 1 277 ? -17.737 -9.189 -1.564 1.00 44.88 277 LYS A O 1
ATOM 2277 N N . GLN A 1 278 ? -16.396 -8.810 0.181 1.00 48.78 278 GLN A N 1
ATOM 2278 C CA . GLN A 1 278 ? -16.572 -10.168 0.734 1.00 48.78 278 GLN A CA 1
ATOM 2279 C C . GLN A 1 278 ? -16.578 -10.234 2.269 1.00 48.78 278 GLN A C 1
ATOM 2281 O O . GLN A 1 278 ? -15.833 -11.000 2.870 1.00 48.78 278 GLN A O 1
ATOM 2286 N N . MET A 1 279 ? -17.486 -9.507 2.918 1.00 49.78 279 MET A N 1
ATOM 2287 C CA . MET A 1 279 ? -17.974 -9.945 4.231 1.00 49.78 279 MET A CA 1
ATOM 2288 C C . MET A 1 279 ? -19.377 -10.512 4.047 1.00 49.78 279 MET A C 1
ATOM 2290 O O . MET A 1 279 ? -20.288 -9.800 3.625 1.00 49.78 279 MET A O 1
ATOM 2294 N N . ASP A 1 280 ? -19.528 -11.810 4.307 1.00 50.94 280 ASP A N 1
ATOM 2295 C CA . ASP A 1 280 ? -20.797 -12.545 4.203 1.00 50.94 280 ASP A CA 1
ATOM 2296 C C . ASP A 1 280 ? -21.400 -12.591 2.784 1.00 50.94 280 ASP A C 1
ATOM 2298 O O . ASP A 1 280 ? -22.609 -12.710 2.619 1.00 50.94 280 ASP A O 1
ATOM 2302 N N . GLY A 1 281 ? -20.576 -12.466 1.737 1.00 54.97 281 GLY A N 1
ATOM 2303 C CA . GLY A 1 281 ? -21.037 -12.518 0.340 1.00 54.97 281 GLY A CA 1
ATOM 2304 C C . GLY A 1 281 ? -21.796 -11.274 -0.146 1.00 54.97 281 GLY A C 1
ATOM 2305 O O . GLY A 1 281 ? -22.319 -11.285 -1.260 1.00 54.97 281 GLY A O 1
ATOM 2306 N N . HIS A 1 282 ? -21.835 -10.197 0.645 1.00 58.19 282 HIS A N 1
ATOM 2307 C CA . HIS A 1 282 ? -22.532 -8.955 0.305 1.00 58.19 282 HIS A CA 1
ATOM 2308 C C . HIS A 1 282 ? -21.579 -7.766 0.173 1.00 58.19 282 HIS A C 1
ATOM 2310 O O . HIS A 1 282 ? -20.626 -7.629 0.940 1.00 58.19 282 HIS A O 1
ATOM 2316 N N . CYS A 1 283 ? -21.881 -6.870 -0.776 1.00 60.94 283 CYS A N 1
ATOM 2317 C CA . CYS A 1 283 ? -21.148 -5.619 -0.923 1.00 60.94 283 CYS A CA 1
ATOM 2318 C C . CYS A 1 283 ? -21.588 -4.618 0.160 1.00 60.94 283 CYS A C 1
ATOM 2320 O O . CYS A 1 283 ? -22.723 -4.139 0.114 1.00 60.94 283 CYS A O 1
ATOM 2322 N N . LYS A 1 284 ? -20.730 -4.314 1.141 1.00 70.81 284 LYS A N 1
ATOM 2323 C CA . LYS A 1 284 ? -21.022 -3.345 2.219 1.00 70.81 284 LYS A CA 1
ATOM 2324 C C . LYS A 1 284 ? -20.262 -2.036 1.987 1.00 70.81 284 LYS A C 1
ATOM 2326 O O . LYS A 1 284 ? -19.134 -2.051 1.498 1.00 70.81 284 LYS A O 1
ATOM 2331 N N . LYS A 1 285 ? -20.877 -0.905 2.365 1.00 77.25 285 LYS A N 1
ATOM 2332 C CA . LYS A 1 285 ? -20.246 0.426 2.306 1.00 77.25 285 LYS A CA 1
ATOM 2333 C C . LYS A 1 285 ? -18.962 0.427 3.130 1.00 77.25 285 LYS A C 1
ATOM 2335 O O . LYS A 1 285 ? -19.026 0.040 4.295 1.00 77.25 285 LYS A O 1
ATOM 2340 N N . VAL A 1 286 ? -17.859 0.928 2.578 1.00 78.00 286 VAL A N 1
ATOM 2341 C CA . VAL A 1 286 ? -16.624 1.191 3.338 1.00 78.00 286 VAL A CA 1
ATOM 2342 C C . VAL A 1 286 ? -16.422 2.695 3.511 1.00 78.00 286 VAL A C 1
ATOM 2344 O O . VAL A 1 286 ? -16.452 3.452 2.542 1.00 78.00 286 VAL A O 1
ATOM 2347 N N . ILE A 1 287 ? -16.199 3.142 4.740 1.00 82.12 287 ILE A N 1
ATOM 2348 C CA . ILE A 1 287 ? -15.811 4.514 5.067 1.00 82.12 287 ILE A CA 1
ATOM 2349 C C . ILE A 1 287 ? -14.376 4.481 5.597 1.00 82.12 287 ILE A C 1
ATOM 2351 O O . ILE A 1 287 ? -14.137 3.850 6.623 1.00 82.12 287 ILE A O 1
ATOM 2355 N N . CYS A 1 288 ? -13.425 5.139 4.927 1.00 81.44 288 CYS A N 1
ATOM 2356 C CA . CYS A 1 288 ? -12.096 5.369 5.510 1.00 81.44 288 CYS A CA 1
ATOM 2357 C C . CYS A 1 288 ? -12.025 6.724 6.175 1.00 81.44 288 CYS A C 1
ATOM 2359 O O . CYS A 1 288 ? -12.473 7.719 5.600 1.00 81.44 288 CYS A O 1
ATOM 2361 N N . PHE A 1 289 ? -11.350 6.753 7.311 1.00 81.62 289 PHE A N 1
ATOM 2362 C CA . PHE A 1 289 ? -10.871 7.967 7.935 1.00 81.62 289 PHE A CA 1
ATOM 2363 C C . PHE A 1 289 ? -9.356 8.094 7.776 1.00 81.62 289 PHE A C 1
ATOM 2365 O O . PHE A 1 289 ? -8.621 7.151 8.059 1.00 81.62 289 PHE A O 1
ATOM 2372 N N . THR A 1 290 ? -8.910 9.277 7.354 1.00 79.56 290 THR A N 1
ATOM 2373 C CA . THR A 1 290 ? -7.495 9.635 7.175 1.00 79.56 290 THR A CA 1
ATOM 2374 C C . THR A 1 290 ? -7.177 10.973 7.827 1.00 79.56 290 THR A C 1
ATOM 2376 O O . THR A 1 290 ? -8.033 11.854 7.855 1.00 79.56 290 THR A O 1
ATOM 2379 N N . CYS A 1 291 ? -5.961 11.151 8.348 1.00 76.94 291 CYS A N 1
ATOM 2380 C CA . CYS A 1 291 ? -5.477 12.454 8.834 1.00 76.94 291 CYS A CA 1
ATOM 2381 C C . CYS A 1 291 ? -4.623 13.224 7.813 1.00 76.94 291 CYS A C 1
ATOM 2383 O O . CYS A 1 291 ? -4.155 14.323 8.126 1.00 76.94 291 CYS A O 1
ATOM 2385 N N . ASP A 1 292 ? -4.424 12.678 6.614 1.00 74.88 292 ASP A N 1
ATOM 2386 C CA . ASP A 1 292 ? -3.723 13.369 5.535 1.00 74.88 292 ASP A CA 1
ATOM 2387 C C . ASP A 1 292 ? -4.505 14.596 5.053 1.00 74.88 292 ASP A C 1
ATOM 2389 O O . ASP A 1 292 ? -5.733 14.671 5.154 1.00 74.88 292 ASP A O 1
ATOM 2393 N N . ASP A 1 293 ? -3.801 15.572 4.478 1.00 75.56 293 ASP A N 1
ATOM 2394 C CA . ASP A 1 293 ? -4.451 16.757 3.936 1.00 75.56 293 ASP A CA 1
ATOM 2395 C C . ASP A 1 293 ? -5.318 16.446 2.699 1.00 75.56 293 ASP A C 1
ATOM 2397 O O . ASP A 1 293 ? -5.054 15.535 1.906 1.00 75.56 293 ASP A O 1
ATOM 2401 N N . PHE A 1 294 ? -6.359 17.265 2.517 1.00 74.44 294 PHE A N 1
ATOM 2402 C CA . PHE A 1 294 ? -7.354 17.123 1.451 1.00 74.44 294 PHE A CA 1
ATOM 2403 C C . PHE A 1 294 ? -6.724 16.983 0.056 1.00 74.44 294 PHE A C 1
ATOM 2405 O O . PHE A 1 294 ? -7.179 16.173 -0.757 1.00 74.44 294 PHE A O 1
ATOM 2412 N N . GLN A 1 295 ? -5.701 17.787 -0.247 1.00 76.06 295 GLN A N 1
ATOM 2413 C CA . GLN A 1 295 ? -5.113 17.851 -1.582 1.00 76.06 295 GLN A CA 1
ATOM 2414 C C . GLN A 1 295 ? -4.272 16.605 -1.872 1.00 76.06 295 GLN A C 1
ATOM 2416 O O . GLN A 1 295 ? -4.368 16.039 -2.969 1.00 76.06 295 GLN A O 1
ATOM 2421 N N . THR A 1 296 ? -3.503 16.151 -0.884 1.00 74.94 296 THR A N 1
ATOM 2422 C CA . THR A 1 296 ? -2.728 14.908 -0.945 1.00 74.94 296 THR A CA 1
ATOM 2423 C C . THR A 1 296 ? -3.640 13.710 -1.191 1.00 74.94 296 THR A C 1
ATOM 2425 O O . THR A 1 296 ? -3.428 12.969 -2.156 1.00 74.94 296 THR A O 1
ATOM 2428 N N . ILE A 1 297 ? -4.717 13.569 -0.412 1.00 75.31 297 ILE A N 1
ATOM 2429 C CA . ILE A 1 297 ? -5.660 12.451 -0.559 1.00 75.31 297 ILE A CA 1
ATOM 2430 C C . ILE A 1 297 ? -6.407 12.502 -1.888 1.00 75.31 297 ILE A C 1
ATOM 2432 O O . ILE A 1 297 ? -6.471 11.496 -2.593 1.00 75.31 297 ILE A O 1
ATOM 2436 N N . THR A 1 298 ? -6.900 13.671 -2.299 1.00 75.56 298 THR A N 1
ATOM 2437 C CA . THR A 1 298 ? -7.585 13.815 -3.596 1.00 75.56 298 THR A CA 1
ATOM 2438 C C . THR A 1 298 ? -6.682 13.391 -4.757 1.00 75.56 298 THR A C 1
ATOM 2440 O O . THR A 1 298 ? -7.124 12.697 -5.678 1.00 75.56 298 THR A O 1
ATOM 2443 N N . THR A 1 299 ? -5.402 13.769 -4.702 1.00 74.19 299 THR A N 1
ATOM 2444 C CA . THR A 1 299 ? -4.415 13.402 -5.725 1.00 74.19 299 THR A CA 1
ATOM 2445 C C . THR A 1 299 ? -4.171 11.893 -5.730 1.00 74.19 299 THR A C 1
ATOM 2447 O O . THR A 1 299 ? -4.310 11.265 -6.780 1.00 74.19 299 THR A O 1
ATOM 2450 N N . ARG A 1 300 ? -3.878 11.296 -4.566 1.00 75.06 300 ARG A N 1
ATOM 2451 C CA . ARG A 1 300 ? -3.622 9.851 -4.414 1.00 75.06 300 ARG A CA 1
ATOM 2452 C C . ARG A 1 300 ? -4.798 9.006 -4.915 1.00 75.06 300 ARG A C 1
ATOM 2454 O O . ARG A 1 300 ? -4.604 8.086 -5.707 1.00 75.06 300 ARG A O 1
ATOM 2461 N N . LEU A 1 301 ? -6.024 9.369 -4.537 1.00 74.31 301 LEU A N 1
ATOM 2462 C CA . LEU A 1 301 ? -7.236 8.650 -4.940 1.00 74.31 301 LEU A CA 1
ATOM 2463 C C . LEU A 1 301 ? -7.524 8.769 -6.440 1.00 74.31 301 LEU A C 1
ATOM 2465 O O . LEU A 1 301 ? -7.961 7.801 -7.056 1.00 74.31 301 LEU A O 1
ATOM 2469 N N . SER A 1 302 ? -7.234 9.922 -7.051 1.00 72.25 302 SER A N 1
ATOM 2470 C CA . SER A 1 302 ? -7.412 10.112 -8.498 1.00 72.25 302 SER A CA 1
ATOM 2471 C C . SER A 1 302 ? -6.458 9.235 -9.317 1.00 72.25 302 SER A C 1
ATOM 2473 O O . SER A 1 302 ? -6.872 8.626 -10.308 1.00 72.25 302 SER A O 1
ATOM 2475 N N . VAL A 1 303 ? -5.191 9.141 -8.891 1.00 71.75 303 VAL A N 1
ATOM 2476 C CA . VAL A 1 303 ? -4.191 8.257 -9.519 1.00 71.75 303 VAL A CA 1
ATOM 2477 C C . VAL A 1 303 ? -4.607 6.793 -9.350 1.00 71.75 303 VAL A C 1
ATOM 2479 O O . VAL A 1 303 ? -4.583 6.027 -10.317 1.00 71.75 303 VAL A O 1
ATOM 2482 N N . MET A 1 304 ? -5.057 6.416 -8.150 1.00 73.94 304 MET A N 1
ATOM 2483 C CA . MET A 1 304 ? -5.514 5.057 -7.868 1.00 73.94 304 MET A CA 1
ATOM 2484 C C . MET A 1 304 ? -6.730 4.664 -8.711 1.00 73.94 304 MET A C 1
ATOM 2486 O O . MET A 1 304 ? -6.693 3.623 -9.362 1.00 73.94 304 MET A O 1
ATOM 2490 N N . LYS A 1 305 ? -7.766 5.510 -8.765 1.00 72.06 305 LYS A N 1
ATOM 2491 C CA . LYS A 1 305 ? -8.969 5.266 -9.571 1.00 72.06 305 LYS A CA 1
ATOM 2492 C C . LYS A 1 305 ? -8.624 5.012 -11.040 1.00 72.06 305 LYS A C 1
ATOM 2494 O O . LYS A 1 305 ? -9.012 3.980 -11.575 1.00 72.06 305 LYS A O 1
ATOM 2499 N N . SER A 1 306 ? -7.852 5.911 -11.652 1.00 67.50 306 SER A N 1
ATOM 2500 C CA . SER A 1 306 ? -7.469 5.791 -13.069 1.00 67.50 306 SER A CA 1
ATOM 2501 C C . SER A 1 306 ? -6.718 4.482 -13.340 1.00 67.50 306 SER A C 1
ATOM 2503 O O . SER A 1 306 ? -6.907 3.838 -14.364 1.00 67.50 306 SER A O 1
ATOM 2505 N N . SER A 1 307 ? -5.900 4.043 -12.383 1.00 68.56 307 SER A N 1
ATOM 2506 C CA . SER A 1 307 ? -5.117 2.818 -12.533 1.00 68.56 307 SER A CA 1
ATOM 2507 C C . SER A 1 307 ? -5.929 1.545 -12.290 1.00 68.56 307 SER A C 1
ATOM 2509 O O . SER A 1 307 ? -5.629 0.520 -12.891 1.00 68.56 307 SER A O 1
ATOM 2511 N N . LEU A 1 308 ? -6.965 1.587 -11.442 1.00 68.75 308 LEU A N 1
ATOM 2512 C CA . LEU A 1 308 ? -7.943 0.496 -11.335 1.00 68.75 308 LEU A CA 1
ATOM 2513 C C . LEU A 1 308 ? -8.756 0.348 -12.630 1.00 68.75 308 LEU A C 1
ATOM 2515 O O . LEU A 1 308 ? -9.049 -0.771 -13.043 1.00 68.75 308 LEU A O 1
ATOM 2519 N N . GLU A 1 309 ? -9.098 1.463 -13.280 1.00 70.06 309 GLU A N 1
ATOM 2520 C CA . GLU A 1 309 ? -9.764 1.464 -14.590 1.00 70.06 309 GLU A CA 1
ATOM 2521 C C . GLU A 1 309 ? -8.841 0.890 -15.683 1.00 70.06 309 GLU A C 1
ATOM 2523 O O . GLU A 1 309 ? -9.275 0.072 -16.496 1.00 70.06 309 GLU A O 1
ATOM 2528 N N . ASP A 1 310 ? -7.550 1.242 -15.667 1.00 64.50 310 ASP A N 1
ATOM 2529 C CA . ASP A 1 310 ? -6.544 0.647 -16.556 1.00 64.50 310 ASP A CA 1
ATOM 2530 C C . ASP A 1 310 ? -6.368 -0.858 -16.300 1.00 64.50 310 ASP A C 1
ATOM 2532 O O . ASP A 1 310 ? -6.360 -1.657 -17.234 1.00 64.50 310 ASP A O 1
ATOM 2536 N N . ALA A 1 311 ? -6.303 -1.268 -15.033 1.00 62.69 311 ALA A N 1
ATOM 2537 C CA . ALA A 1 311 ? -6.216 -2.668 -14.634 1.00 62.69 311 ALA A CA 1
ATOM 2538 C C . ALA A 1 311 ? -7.393 -3.510 -15.131 1.00 62.69 311 ALA A C 1
ATOM 2540 O O . ALA A 1 311 ? -7.192 -4.613 -15.637 1.00 62.69 311 ALA A O 1
ATOM 2541 N N . GLN A 1 312 ? -8.613 -2.977 -15.026 1.00 65.94 312 GLN A N 1
ATOM 2542 C CA . GLN A 1 312 ? -9.817 -3.630 -15.533 1.00 65.94 312 GLN A CA 1
ATOM 2543 C C . GLN A 1 312 ? -9.760 -3.873 -17.045 1.00 65.94 312 GLN A C 1
ATOM 2545 O O . GLN A 1 312 ? -10.331 -4.850 -17.528 1.00 65.94 312 GLN A O 1
ATOM 2550 N N . ARG A 1 313 ? -9.083 -2.996 -17.788 1.00 66.62 313 ARG A N 1
ATOM 2551 C CA . ARG A 1 313 ? -8.908 -3.121 -19.236 1.00 66.62 313 ARG A CA 1
ATOM 2552 C C . ARG A 1 313 ? -7.777 -4.085 -19.605 1.00 66.62 313 ARG A C 1
ATOM 2554 O O . ARG A 1 313 ? -7.930 -4.851 -20.553 1.00 66.62 313 ARG A O 1
ATOM 2561 N N . ASP A 1 314 ? -6.668 -4.041 -18.868 1.00 58.12 314 ASP A N 1
ATOM 2562 C CA . ASP A 1 314 ? -5.387 -4.590 -19.328 1.00 58.12 314 ASP A CA 1
ATOM 2563 C C . ASP A 1 314 ? -4.980 -5.908 -18.626 1.00 58.12 314 ASP A C 1
ATOM 2565 O O . ASP A 1 314 ? -4.125 -6.638 -19.135 1.00 58.12 314 ASP A O 1
ATOM 2569 N N . VAL A 1 315 ? -5.581 -6.257 -17.479 1.00 58.97 315 VAL A N 1
ATOM 2570 C CA . VAL A 1 315 ? -5.221 -7.455 -16.694 1.00 58.97 315 VAL A CA 1
ATOM 2571 C C . VAL A 1 315 ? -6.236 -8.575 -16.912 1.00 58.97 315 VAL A C 1
ATOM 2573 O O . VAL A 1 315 ? -7.411 -8.477 -16.557 1.00 58.97 315 VAL A O 1
ATOM 2576 N N . GLN A 1 316 ? -5.767 -9.697 -17.460 1.00 57.69 316 GLN A N 1
ATOM 2577 C CA . GLN A 1 316 ? -6.602 -10.880 -17.651 1.00 57.69 316 GLN A CA 1
ATOM 2578 C C . GLN A 1 316 ? -7.104 -11.416 -16.302 1.00 57.69 316 GLN A C 1
ATOM 2580 O O . GLN A 1 316 ? -6.344 -11.531 -15.342 1.00 57.69 316 GLN A O 1
ATOM 2585 N N . ASN A 1 317 ? -8.389 -11.778 -16.246 1.00 59.25 317 ASN A N 1
ATOM 2586 C CA . ASN A 1 317 ? -9.081 -12.232 -15.034 1.00 59.25 317 ASN A CA 1
ATOM 2587 C C . ASN A 1 317 ? -9.145 -11.185 -13.908 1.00 59.25 317 ASN A C 1
ATOM 2589 O O . ASN A 1 317 ? -9.377 -11.562 -12.759 1.00 59.25 317 ASN A O 1
ATOM 2593 N N . TRP A 1 318 ? -8.968 -9.890 -14.206 1.00 61.38 318 TRP A N 1
ATOM 2594 C CA . TRP A 1 318 ? -9.169 -8.830 -13.219 1.00 61.38 318 TRP A CA 1
ATOM 2595 C C . TRP A 1 318 ? -10.582 -8.898 -12.639 1.00 61.38 318 TRP A C 1
ATOM 2597 O O . TRP A 1 318 ? -11.580 -8.724 -13.342 1.00 61.38 318 TRP A O 1
ATOM 2607 N N . ALA A 1 319 ? -10.664 -9.174 -11.341 1.00 60.78 319 ALA A N 1
ATOM 2608 C CA . ALA A 1 319 ? -11.930 -9.386 -10.653 1.00 60.78 319 ALA A CA 1
ATOM 2609 C C . ALA A 1 319 ? -12.162 -8.361 -9.540 1.00 60.78 319 ALA A C 1
ATOM 2611 O O . ALA A 1 319 ? -13.229 -8.372 -8.925 1.00 60.78 319 ALA A O 1
ATOM 2612 N N . ILE A 1 320 ? -11.202 -7.479 -9.252 1.00 61.69 320 ILE A N 1
ATOM 2613 C CA . ILE A 1 320 ? -11.380 -6.425 -8.252 1.00 61.69 320 ILE A CA 1
ATOM 2614 C C . ILE A 1 320 ? -12.276 -5.335 -8.845 1.00 61.69 320 ILE A C 1
ATOM 2616 O O . ILE A 1 320 ? -11.920 -4.668 -9.812 1.00 61.69 320 ILE A O 1
ATOM 2620 N N . LYS A 1 321 ? -13.450 -5.144 -8.243 1.00 60.41 321 LYS A N 1
ATOM 2621 C CA . LYS A 1 321 ? -14.350 -4.033 -8.556 1.00 60.41 321 LYS A CA 1
ATOM 2622 C C . LYS A 1 321 ? -14.301 -3.050 -7.393 1.00 60.41 321 LYS A C 1
ATOM 2624 O O . LYS A 1 321 ? -14.392 -3.532 -6.267 1.00 60.41 321 LYS A O 1
ATOM 2629 N N . PRO A 1 322 ? -14.176 -1.731 -7.622 1.00 60.47 322 PRO A N 1
ATOM 2630 C CA . PRO A 1 322 ? -14.270 -0.753 -6.543 1.00 60.47 322 PRO A CA 1
ATOM 2631 C C . PRO A 1 322 ? -15.532 -1.007 -5.712 1.00 60.47 322 PRO A C 1
ATOM 2633 O O . PRO A 1 322 ? -16.612 -1.184 -6.278 1.00 60.47 322 PRO A O 1
ATOM 2636 N N . CYS A 1 323 ? -15.419 -1.049 -4.382 1.00 60.69 323 CYS A N 1
ATOM 2637 C CA . CYS A 1 323 ? -16.612 -1.117 -3.547 1.00 60.69 323 CYS A CA 1
ATOM 2638 C C . CYS A 1 323 ? -17.222 0.282 -3.401 1.00 60.69 323 CYS A C 1
ATOM 2640 O O . CYS A 1 323 ? -16.547 1.300 -3.592 1.00 60.69 323 CYS A O 1
ATOM 2642 N N . TRP A 1 324 ? -18.506 0.338 -3.045 1.00 69.75 324 TRP A N 1
ATOM 2643 C CA . TRP A 1 324 ? -19.113 1.607 -2.673 1.00 69.75 324 TRP A CA 1
ATOM 2644 C C . TRP A 1 324 ? -18.455 2.124 -1.394 1.00 69.75 324 TRP A C 1
ATOM 2646 O O . TRP A 1 324 ? -18.481 1.458 -0.356 1.00 69.75 324 TRP A O 1
ATOM 2656 N N . GLY A 1 325 ? -17.876 3.320 -1.449 1.00 74.62 325 GLY A N 1
ATOM 2657 C CA . GLY A 1 325 ? -17.163 3.834 -0.293 1.00 74.62 325 GLY A CA 1
ATOM 2658 C C . GLY A 1 325 ? -16.895 5.324 -0.308 1.00 74.62 325 GLY A C 1
ATOM 2659 O O . GLY A 1 325 ? -17.032 6.006 -1.325 1.00 74.62 325 GLY A O 1
ATOM 2660 N N . GLU A 1 326 ? -16.524 5.828 0.861 1.00 80.75 326 GLU A N 1
ATOM 2661 C CA . GLU A 1 326 ? -16.233 7.235 1.101 1.00 80.75 326 GLU A CA 1
ATOM 2662 C C . GLU A 1 326 ? -14.916 7.374 1.848 1.00 80.75 326 GLU A C 1
ATOM 2664 O O . GLU A 1 326 ? -14.644 6.633 2.790 1.00 80.75 326 GLU A O 1
ATOM 2669 N N . VAL A 1 327 ? -14.114 8.356 1.456 1.00 77.38 327 VAL A N 1
ATOM 2670 C CA . VAL A 1 327 ? -12.921 8.744 2.207 1.00 77.38 327 VAL A CA 1
ATOM 2671 C C . VAL A 1 327 ? -13.238 10.055 2.912 1.00 77.38 327 VAL A C 1
ATOM 2673 O O . VAL A 1 327 ? -13.705 11.014 2.287 1.00 77.38 327 VAL A O 1
ATOM 2676 N N . HIS A 1 328 ? -12.994 10.081 4.213 1.00 81.75 328 HIS A N 1
ATOM 2677 C CA . HIS A 1 328 ? -13.240 11.199 5.108 1.00 81.75 328 HIS A CA 1
ATOM 2678 C C . HIS A 1 328 ? -11.911 11.662 5.703 1.00 81.75 328 HIS A C 1
ATOM 2680 O O . HIS A 1 328 ? -11.159 10.872 6.269 1.00 81.75 328 HIS A O 1
ATOM 2686 N N . CYS A 1 329 ? -11.617 12.952 5.579 1.00 76.50 329 CYS A N 1
ATOM 2687 C CA . CYS A 1 329 ? -10.436 13.553 6.185 1.00 76.50 329 CYS A CA 1
ATOM 2688 C C . CYS A 1 329 ? -10.776 14.041 7.601 1.00 76.50 329 CYS A C 1
ATOM 2690 O O . CYS A 1 329 ? -11.599 14.946 7.778 1.00 76.50 329 CYS A O 1
ATOM 2692 N N . LEU A 1 330 ? -10.117 13.446 8.594 1.00 71.62 330 LEU A N 1
ATOM 2693 C CA . LEU A 1 330 ? -9.972 13.940 9.956 1.00 71.62 330 LEU A CA 1
ATOM 2694 C C . LEU A 1 330 ? -8.959 15.085 9.926 1.00 71.62 330 LEU A C 1
ATOM 2696 O O . LEU A 1 330 ? -7.781 14.923 10.245 1.00 71.62 330 LEU A O 1
ATOM 2700 N N . THR A 1 331 ? -9.416 16.261 9.510 1.00 61.50 331 THR A N 1
ATOM 2701 C CA . THR A 1 331 ? -8.607 17.481 9.472 1.00 61.50 331 THR A CA 1
ATOM 2702 C C . THR A 1 331 ? -7.967 17.803 10.834 1.00 61.50 331 THR A C 1
ATOM 2704 O O . THR A 1 331 ? -8.251 17.177 11.866 1.00 61.50 331 THR A O 1
ATOM 2707 N N . LYS A 1 332 ? -7.076 18.806 10.862 1.00 63.28 332 LYS A N 1
ATOM 2708 C CA . LYS A 1 332 ? -6.455 19.311 12.100 1.00 63.28 332 LYS A CA 1
ATOM 2709 C C . LYS A 1 332 ? -7.502 19.527 13.199 1.00 63.28 332 LYS A C 1
ATOM 2711 O O . LYS A 1 332 ? -8.651 19.866 12.924 1.00 63.28 332 LYS A O 1
ATOM 2716 N N . LYS A 1 333 ? -7.090 19.333 14.456 1.00 54.84 333 LYS A N 1
ATOM 2717 C CA . LYS A 1 333 ? -7.933 19.499 15.650 1.00 54.84 333 LYS A CA 1
ATOM 2718 C C . LYS A 1 333 ? -8.798 20.768 15.554 1.00 54.84 333 LYS A C 1
ATOM 2720 O O . LYS A 1 333 ? -8.256 21.866 15.493 1.00 54.84 333 LYS A O 1
ATOM 2725 N N . GLY A 1 334 ? -10.122 20.596 15.565 1.00 52.16 334 GLY A N 1
ATOM 2726 C CA . GLY A 1 334 ? -11.104 21.688 15.519 1.00 52.16 334 GLY A CA 1
ATOM 2727 C C . GLY A 1 334 ? -11.719 21.982 14.145 1.00 52.16 334 GLY A C 1
ATOM 2728 O O . GLY A 1 334 ? -12.675 22.749 14.084 1.00 52.16 334 GLY A O 1
ATOM 2729 N N . GLU A 1 335 ? -11.231 21.377 13.060 1.00 61.00 335 GLU A N 1
ATOM 2730 C CA . GLU A 1 335 ? -11.903 21.436 11.756 1.00 61.00 335 GLU A CA 1
ATOM 2731 C C . GLU A 1 335 ? -12.904 20.273 11.579 1.00 61.00 335 GLU A C 1
ATOM 2733 O O . GLU A 1 335 ? -12.627 19.166 12.051 1.00 61.00 335 GLU A O 1
ATOM 2738 N N . PRO A 1 336 ? -14.052 20.508 10.910 1.00 61.84 336 PRO A N 1
ATOM 2739 C CA . PRO A 1 336 ? -15.086 19.495 10.712 1.00 61.84 336 PRO A CA 1
ATOM 2740 C C . PRO A 1 336 ? -14.644 18.397 9.738 1.00 61.84 336 PRO A C 1
ATOM 2742 O O . PRO A 1 336 ? -13.849 18.656 8.829 1.00 61.84 336 PRO A O 1
ATOM 2745 N N . LEU A 1 337 ? -15.225 17.201 9.879 1.00 66.88 337 LEU A N 1
ATOM 2746 C CA . LEU A 1 337 ? -15.036 16.094 8.935 1.00 66.88 337 LEU A CA 1
ATOM 2747 C C . LEU A 1 337 ? -15.382 16.544 7.507 1.00 66.88 337 LEU A C 1
ATOM 2749 O O . LEU A 1 337 ? -16.418 17.168 7.261 1.00 66.88 337 LEU A O 1
ATOM 2753 N N . LYS A 1 338 ? -14.516 16.213 6.543 1.00 72.31 338 LYS A N 1
ATOM 2754 C CA . LYS A 1 338 ? -14.733 16.514 5.119 1.00 72.31 338 LYS A CA 1
ATOM 2755 C C . LYS A 1 338 ? -14.685 15.238 4.294 1.00 72.31 338 LYS A C 1
ATOM 2757 O O . LYS A 1 338 ? -13.691 14.513 4.323 1.00 72.31 338 LYS A O 1
ATOM 2762 N N . ILE A 1 339 ? -15.727 15.010 3.497 1.00 71.44 339 ILE A N 1
ATOM 2763 C CA . ILE A 1 339 ? -15.726 13.959 2.477 1.00 71.44 339 ILE A CA 1
ATOM 2764 C C . ILE A 1 339 ? -14.808 14.416 1.341 1.00 71.44 339 ILE A C 1
ATOM 2766 O O . ILE A 1 339 ? -15.102 15.393 0.652 1.00 71.44 339 ILE A O 1
ATOM 2770 N N . VAL A 1 340 ? -13.694 13.714 1.160 1.00 73.56 340 VAL A N 1
ATOM 2771 C CA . VAL A 1 340 ? -12.671 14.013 0.141 1.00 73.56 340 VAL A CA 1
ATOM 2772 C C . VAL A 1 340 ? -12.908 13.235 -1.147 1.00 73.56 340 VAL A C 1
ATOM 2774 O O . VAL A 1 340 ? -12.563 13.704 -2.230 1.00 73.56 340 VAL A O 1
ATOM 2777 N N . HIS A 1 341 ? -13.520 12.054 -1.060 1.00 73.75 341 HIS A N 1
ATOM 2778 C CA . HIS A 1 341 ? -13.794 11.239 -2.235 1.00 73.75 341 HIS A CA 1
ATOM 2779 C C . HIS A 1 341 ? -14.930 10.257 -2.002 1.00 73.75 341 HIS A C 1
ATOM 2781 O O . HIS A 1 341 ? -15.195 9.842 -0.872 1.00 73.75 341 HIS A O 1
ATOM 2787 N N . ARG A 1 342 ? -15.563 9.854 -3.103 1.00 74.62 342 ARG A N 1
ATOM 2788 C CA . ARG A 1 342 ? -16.572 8.803 -3.130 1.00 74.62 342 ARG A CA 1
ATOM 2789 C C . ARG A 1 342 ? -16.300 7.878 -4.310 1.00 74.62 342 ARG A C 1
ATOM 2791 O O . ARG A 1 342 ? -16.196 8.344 -5.444 1.00 74.62 342 ARG A O 1
ATOM 2798 N N . PHE A 1 343 ? -16.198 6.586 -4.031 1.00 66.81 343 PHE A N 1
ATOM 2799 C CA . PHE A 1 343 ? -16.100 5.541 -5.043 1.00 66.81 343 PHE A CA 1
ATOM 2800 C C . PHE A 1 343 ? -17.519 5.076 -5.391 1.00 66.81 343 PHE A C 1
ATOM 2802 O O . PHE A 1 343 ? -18.274 4.678 -4.503 1.00 66.81 343 PHE A O 1
ATOM 2809 N N . TYR A 1 344 ? -17.900 5.168 -6.668 1.00 65.06 344 TYR A N 1
ATOM 2810 C CA . TYR A 1 344 ? -19.229 4.791 -7.154 1.00 65.06 344 TYR A CA 1
ATOM 2811 C C . TYR A 1 344 ? -19.130 3.757 -8.286 1.00 65.06 344 TYR A C 1
ATOM 2813 O O . TYR A 1 344 ? -18.540 4.048 -9.322 1.00 65.06 344 TYR A O 1
ATOM 2821 N N . GLU A 1 345 ? -19.801 2.617 -8.118 1.00 51.19 345 GLU A N 1
ATOM 2822 C CA . GLU A 1 345 ? -20.661 2.018 -9.152 1.00 51.19 345 GLU A CA 1
ATOM 2823 C C . GLU A 1 345 ? -22.112 2.131 -8.631 1.00 51.19 345 GLU A C 1
ATOM 2825 O O . GLU A 1 345 ? -22.312 2.314 -7.428 1.00 51.19 345 GLU A O 1
ATOM 2830 N N . GLN A 1 346 ? -23.107 2.139 -9.526 1.00 44.19 346 GLN A N 1
ATOM 2831 C CA . GLN A 1 346 ? -24.537 2.355 -9.233 1.00 44.19 346 GLN A CA 1
ATOM 2832 C C . GLN A 1 346 ? -25.010 1.680 -7.933 1.00 44.19 346 GLN A C 1
ATOM 2834 O O . GLN A 1 346 ? -24.603 0.559 -7.626 1.00 44.19 346 GLN A O 1
ATOM 2839 N N . LYS A 1 347 ? -25.911 2.357 -7.194 1.00 40.84 347 LYS A N 1
ATOM 2840 C CA . LYS A 1 347 ? -26.628 1.768 -6.050 1.00 40.84 347 LYS A CA 1
ATOM 2841 C C . LYS A 1 347 ? -27.064 0.341 -6.424 1.00 40.84 347 LYS A C 1
ATOM 2843 O O . LYS A 1 347 ? -27.647 0.185 -7.498 1.00 40.84 347 LYS A O 1
ATOM 2848 N N . PRO A 1 348 ? -26.812 -0.677 -5.584 1.00 39.44 348 PRO A N 1
ATOM 2849 C CA . PRO A 1 348 ? -27.321 -2.011 -5.850 1.00 39.44 348 PRO A CA 1
ATOM 2850 C C . PRO A 1 348 ? -28.849 -1.923 -5.857 1.00 39.44 348 PRO A C 1
ATOM 2852 O O . PRO A 1 348 ? -29.436 -1.708 -4.804 1.00 39.44 348 PRO A O 1
ATOM 2855 N N . ASN A 1 349 ? -29.445 -2.010 -7.049 1.00 41.66 349 ASN A N 1
ATOM 2856 C CA . ASN A 1 349 ? -30.875 -2.118 -7.335 1.00 41.66 349 ASN A CA 1
ATOM 2857 C C . ASN A 1 349 ? -31.795 -1.361 -6.355 1.00 41.66 349 ASN A C 1
ATOM 2859 O O . ASN A 1 349 ? -32.332 -1.953 -5.418 1.00 41.66 349 ASN A O 1
ATOM 2863 N N . GLU A 1 350 ? -32.061 -0.079 -6.616 1.00 31.67 350 GLU A N 1
ATOM 2864 C CA . GLU A 1 350 ? -33.414 0.411 -6.324 1.00 31.67 350 GLU A CA 1
ATOM 2865 C C . GLU A 1 350 ? -34.337 -0.279 -7.344 1.00 31.67 350 GLU A C 1
ATOM 2867 O O . GLU A 1 350 ? -34.039 -0.214 -8.539 1.00 31.67 350 GLU A O 1
ATOM 2872 N N . PRO A 1 351 ? -35.364 -1.033 -6.914 1.00 34.12 351 PRO A N 1
ATOM 2873 C CA . PRO A 1 351 ? -36.335 -1.582 -7.852 1.00 34.12 351 PRO A CA 1
ATOM 2874 C C . PRO A 1 351 ? -37.044 -0.420 -8.562 1.00 34.12 351 PRO A C 1
ATOM 2876 O O . PRO A 1 351 ? -37.370 0.571 -7.907 1.00 34.12 351 PRO A O 1
ATOM 2879 N N . GLU A 1 352 ? -37.233 -0.540 -9.881 1.00 34.47 352 GLU A N 1
ATOM 2880 C CA . GLU A 1 352 ? -38.104 0.360 -10.658 1.00 34.47 352 GLU A CA 1
ATOM 2881 C C . GLU A 1 352 ? -39.541 0.375 -10.124 1.00 34.47 352 GLU A C 1
ATOM 2883 O O . GLU A 1 352 ? -40.039 -0.704 -9.711 1.00 34.47 352 GLU A O 1
#

Foldseek 3Di:
DQAFEEEEFLQRVCLLQPPPNLVLLVQVCVLCVVVVNPLQPRYDYDDDVVSLCVVLPVLVLVVVVCPDPLNVVLLVVLLVVLVPFDFPVPDDPVSLVVLVVVVVVQLVSQLVSLVPRPSLDLVVSLVVLVVSLPDARPDPSSNSSSNVNSVVVSVCSVPPDDSSLSSSLVSLLLVLLRLNQDLLPDALVCLVRSLRSVVSSLLSSLLVVQVSVVVVRQHQVLSSLLSNVLSVLSNLCSDPPRPCNVVSVVCVVPDDHDDSRNCSRVRSCVCQQPVLCDDVRHRHEYEYEYQDDLVNVLVSVVSVVVVLVVCVVRHPPPDGGGGFYWYWHPYDPPDRIDTSDTDDDDDPDPDD

Radius of gyration: 21.13 Å; chains: 1; bounding box: 62×39×59 Å

Secondary structure (DSSP, 8-state):
--PEEEEE-HHHHHHHHSTT-HHHHHHHHHHHHHTT--TTTSEEEE--HHHHHHHHTHHHHHHHHTTSHHHHHHHHHHHHHHHTPPPGGG--HHHHHHHHHHHHHHHHHHHHHHHT-TT--HHHHHHHHHHHHTS--SSHHHHHHHHHHHHHHHHHHHHH--HHHHHHHHHHHHHHH--SS-GGGS-HHHHHHHHHHHHHHHHHHHHHHHHHHHTT----HHHHHHHHHHHHHHHHTT-TTSTTHHHHHHHHHH--PPPTTT-SSTT-THHHHHTTT-BTTB---EEEEE-S-HHHHHHHHHHHHHHHHHHHHHSTT----PPSEEEEE--STTSPPEEEEEE-S--S----

Sequence (352 aa):
MNTINVYFDSNAFERLTKKGTENDWNGFINECEKFQIDILNGCNIIFSPFVLLERIGLGEILKELLKSQEYETIKNFVQLFTHHLPYLEQQDDSLKQKIANFLEVLELLLTQLVLQIKDLNISSILHKLQEEISIYATSSAGSELKQKTLTQYYDHLSNCFDKNLFARSLVWNLIATFPFINVATTTKTNSLSSFQKSTLWTDSLFAFSHDKFIKGYDLNFARLIDSRYYSYTQAIAKDKKHPQYTRAKQFLSQYKPYHPNSDLCDGELIHFATLGKQMDGHCKKVICFTCDDFQTITTRLSVMKSSLEDAQRDVQNWAIKPCWGEVHCLTKKGEPLKIVHRFYEQKPNEPE

pLDDT: mean 73.71, std 10.36, range [31.67, 92.38]